Protein AF-A0A242NYF1-F1 (afdb_monomer_lite)

Radius of gyration: 24.85 Å; chains: 1; bounding box: 70×35×74 Å

Sequence (302 aa):
WDIQANTPYGAPNNRYYGNNWVEYTVIPHNQSICYLRPNDMGNYGGYDGNVFHNFWGFSRWSGFPTTGFQNAAFTAIGPGANQLSYRCYSHNGAGKIWLSTINGYGANCTVNYASQEKWQFIENGTPVITMEYFNGRDWIWMDNFTIPVPSKWPSMSRSRVIFSSGSTPFQQFTARTEFPVLSFCTGRPSGFCHGLTCDRDPLTVKEVIDEGFRREYLYSSNEIRISNSNNSWDFIRSVGNFMGEWGILKNYNMMWGENGIWVADQISHSSFGLSPTYISSEGRLLPSVYHENLKELDVICR

Structure (mmCIF, N/CA/C/O backbone):
data_AF-A0A242NYF1-F1
#
_entry.id   AF-A0A242NYF1-F1
#
loop_
_atom_site.group_PDB
_atom_site.id
_atom_site.type_symbol
_atom_site.label_atom_id
_atom_site.label_alt_id
_atom_site.label_comp_id
_atom_site.label_asym_id
_atom_site.label_entity_id
_atom_site.label_seq_id
_atom_site.pdbx_PDB_ins_code
_atom_site.Cartn_x
_atom_site.Cartn_y
_atom_site.Cartn_z
_atom_site.occupancy
_atom_site.B_iso_or_equiv
_atom_site.auth_seq_id
_atom_site.auth_comp_id
_atom_site.auth_asym_id
_atom_site.auth_atom_id
_atom_site.pdbx_PDB_model_num
ATOM 1 N N . TRP A 1 1 ? 29.999 -10.206 -17.545 1.00 31.88 1 TRP A N 1
ATOM 2 C CA . TRP A 1 1 ? 30.208 -9.373 -18.748 1.00 31.88 1 TRP A CA 1
ATOM 3 C C . TRP A 1 1 ? 29.461 -10.068 -19.870 1.00 31.88 1 TRP A C 1
ATOM 5 O O . TRP A 1 1 ? 30.072 -10.766 -20.664 1.00 31.88 1 TRP A O 1
ATOM 15 N N . ASP A 1 2 ? 28.134 -9.943 -19.881 1.00 30.47 2 ASP A N 1
ATOM 16 C CA . ASP A 1 2 ? 27.257 -10.863 -20.618 1.00 30.47 2 ASP A CA 1
ATOM 17 C C . ASP A 1 2 ? 26.401 -10.103 -21.624 1.00 30.47 2 ASP A C 1
ATOM 19 O O . ASP A 1 2 ? 25.194 -9.949 -21.464 1.00 30.47 2 ASP A O 1
ATOM 23 N N . ILE A 1 3 ? 27.053 -9.580 -22.660 1.00 40.78 3 ILE A N 1
ATOM 24 C CA . ILE A 1 3 ? 26.365 -9.101 -23.860 1.00 40.78 3 ILE A CA 1
ATOM 25 C C . ILE A 1 3 ? 26.883 -9.951 -25.017 1.00 40.78 3 ILE A C 1
ATOM 27 O O . ILE A 1 3 ? 27.905 -9.642 -25.625 1.00 40.78 3 ILE A O 1
ATOM 31 N N . GLN A 1 4 ? 26.194 -11.057 -25.293 1.00 42.41 4 GLN A N 1
ATOM 32 C CA . GLN A 1 4 ? 26.361 -11.803 -26.536 1.00 42.41 4 GLN A CA 1
ATOM 33 C C . GLN A 1 4 ? 25.309 -11.287 -27.521 1.00 42.41 4 GLN A C 1
ATOM 35 O O . GLN A 1 4 ? 24.128 -11.604 -27.412 1.00 42.41 4 GLN A O 1
ATOM 40 N N . ALA A 1 5 ? 25.729 -10.443 -28.461 1.00 43.25 5 ALA A N 1
ATOM 41 C CA . ALA A 1 5 ? 24.903 -10.084 -29.605 1.00 43.25 5 ALA A CA 1
ATOM 42 C C . ALA A 1 5 ? 25.046 -11.192 -30.657 1.00 43.25 5 ALA A C 1
ATOM 44 O O . ALA A 1 5 ? 26.134 -11.386 -31.191 1.00 43.25 5 ALA A O 1
ATOM 45 N N . ASN A 1 6 ? 23.977 -11.931 -30.952 1.00 40.97 6 ASN A N 1
ATOM 46 C CA . ASN A 1 6 ? 23.934 -12.789 -32.134 1.00 40.97 6 ASN A CA 1
ATOM 47 C C . ASN A 1 6 ? 23.328 -11.976 -33.276 1.00 40.97 6 ASN A C 1
ATOM 49 O O . ASN A 1 6 ? 22.139 -11.668 -33.268 1.00 40.97 6 ASN A O 1
ATOM 53 N N . THR A 1 7 ? 24.153 -11.600 -34.248 1.00 49.84 7 THR A N 1
ATOM 54 C CA . THR A 1 7 ? 23.658 -11.057 -35.518 1.00 49.84 7 THR A CA 1
ATOM 55 C C . THR A 1 7 ? 23.330 -12.220 -36.467 1.00 49.84 7 THR A C 1
ATOM 57 O O . THR A 1 7 ? 23.840 -13.325 -36.254 1.00 49.84 7 THR A O 1
ATOM 60 N N . PRO A 1 8 ? 22.567 -12.011 -37.559 1.00 40.62 8 PRO A N 1
ATOM 61 C CA . PRO A 1 8 ? 22.439 -13.004 -38.638 1.00 40.62 8 PRO A CA 1
ATOM 62 C C . PRO A 1 8 ? 23.794 -13.459 -39.218 1.00 40.62 8 PRO A C 1
ATOM 64 O O . PRO A 1 8 ? 23.862 -14.471 -39.907 1.00 40.62 8 PRO A O 1
ATOM 67 N N . TYR A 1 9 ? 24.867 -12.716 -38.920 1.00 44.22 9 TYR A N 1
ATOM 68 C CA . TYR A 1 9 ? 26.242 -12.940 -39.355 1.00 44.22 9 TYR A CA 1
ATOM 69 C C . TYR A 1 9 ? 27.159 -13.479 -38.233 1.00 44.22 9 TYR A C 1
ATOM 71 O O . TYR A 1 9 ? 28.375 -13.528 -38.404 1.00 44.22 9 TYR A O 1
ATOM 79 N N . GLY A 1 10 ? 26.597 -13.896 -37.090 1.00 46.84 10 GLY A N 1
ATOM 80 C CA . GLY A 1 10 ? 27.328 -14.454 -35.945 1.00 46.84 10 GLY A CA 1
ATOM 81 C C . GLY A 1 10 ? 27.660 -13.441 -34.841 1.00 46.84 10 GLY A C 1
ATOM 82 O O . GLY A 1 10 ? 27.140 -12.319 -34.817 1.00 46.84 10 GLY A O 1
ATOM 83 N N . ALA A 1 11 ? 28.509 -13.860 -33.896 1.00 50.66 11 ALA A N 1
ATOM 84 C CA . ALA A 1 11 ? 28.985 -13.022 -32.797 1.00 50.66 11 ALA A CA 1
ATOM 85 C C . ALA A 1 11 ? 29.943 -11.927 -33.322 1.00 50.66 11 ALA A C 1
ATOM 87 O O . ALA A 1 11 ? 30.843 -12.244 -34.106 1.00 50.66 11 ALA A O 1
ATOM 88 N N . PRO A 1 12 ? 29.799 -10.655 -32.901 1.00 52.62 12 PRO A N 1
ATOM 89 C CA . PRO A 1 12 ? 30.663 -9.576 -33.353 1.00 52.62 12 PRO A CA 1
ATOM 90 C C . PRO A 1 12 ? 32.128 -9.869 -33.023 1.00 52.62 12 PRO A C 1
ATOM 92 O O . PRO A 1 12 ? 32.524 -9.942 -31.861 1.00 52.62 12 PRO A O 1
ATOM 95 N N . ASN A 1 13 ? 32.946 -10.036 -34.061 1.00 51.62 13 ASN A N 1
ATOM 96 C CA . ASN A 1 13 ? 34.384 -10.204 -33.927 1.00 51.62 13 ASN A CA 1
ATOM 97 C C . ASN A 1 13 ? 35.078 -8.869 -34.223 1.00 51.62 13 ASN A C 1
ATOM 99 O O . ASN A 1 13 ? 35.020 -8.370 -35.346 1.00 51.62 13 ASN A O 1
ATOM 103 N N . ASN A 1 14 ? 35.773 -8.324 -33.221 1.00 51.06 14 ASN A N 1
ATOM 104 C CA . ASN A 1 14 ? 36.601 -7.113 -33.308 1.00 51.06 14 ASN A CA 1
ATOM 105 C C . ASN A 1 14 ? 37.587 -7.129 -34.498 1.00 51.06 14 ASN A C 1
ATOM 107 O O . ASN A 1 14 ? 37.947 -6.067 -34.992 1.00 51.06 14 ASN A O 1
ATOM 111 N N . ARG A 1 15 ? 38.006 -8.308 -34.978 1.00 48.28 15 ARG A N 1
ATOM 112 C CA . ARG A 1 15 ? 39.066 -8.442 -35.988 1.00 48.28 15 ARG A CA 1
ATOM 113 C C . ARG A 1 15 ? 38.608 -8.409 -37.451 1.00 48.28 15 ARG A C 1
ATOM 115 O O . ARG A 1 15 ? 39.474 -8.379 -38.318 1.00 48.28 15 ARG A O 1
ATOM 122 N N . TYR A 1 16 ? 37.305 -8.450 -37.750 1.00 45.97 16 TYR A N 1
ATOM 123 C CA . TYR A 1 16 ? 36.817 -8.647 -39.132 1.00 45.97 16 TYR A CA 1
ATOM 124 C C . TYR A 1 16 ? 36.276 -7.402 -39.838 1.00 45.97 16 TYR A C 1
ATOM 126 O O . TYR A 1 16 ? 35.969 -7.467 -41.027 1.00 45.97 16 TYR A O 1
ATOM 134 N N . TYR A 1 17 ? 36.198 -6.264 -39.157 1.00 49.97 17 TYR A N 1
ATOM 135 C CA . TYR A 1 17 ? 35.720 -5.030 -39.766 1.00 49.97 17 TYR A CA 1
ATOM 136 C C . TYR A 1 17 ? 36.924 -4.108 -39.932 1.00 49.97 17 TYR A C 1
ATOM 138 O O . TYR A 1 17 ? 37.505 -3.662 -38.947 1.00 49.97 17 TYR A O 1
ATOM 146 N N . GLY A 1 18 ? 37.360 -3.906 -41.183 1.00 50.44 18 GLY A N 1
ATOM 147 C CA . GLY A 1 18 ? 38.416 -2.944 -41.525 1.00 50.44 18 GLY A CA 1
ATOM 148 C C . GLY A 1 18 ? 38.093 -1.530 -41.021 1.00 50.44 18 GLY A C 1
ATOM 149 O O . GLY A 1 18 ? 37.023 -1.329 -40.467 1.00 50.44 18 GLY A O 1
ATOM 150 N N . ASN A 1 19 ? 39.003 -0.570 -41.243 1.00 52.22 19 ASN A N 1
ATOM 151 C CA . ASN A 1 19 ? 39.097 0.814 -40.708 1.00 52.22 19 ASN A CA 1
ATOM 152 C C . ASN A 1 19 ? 37.831 1.722 -40.633 1.00 52.22 19 ASN A C 1
ATOM 154 O O . ASN A 1 19 ? 37.956 2.913 -40.355 1.00 52.22 19 ASN A O 1
ATOM 158 N N . ASN A 1 20 ? 36.626 1.219 -40.869 1.00 52.34 20 ASN A N 1
ATOM 159 C CA . ASN A 1 20 ? 35.362 1.913 -40.696 1.00 52.34 20 ASN A CA 1
ATOM 160 C C . ASN A 1 20 ? 34.840 1.762 -39.260 1.00 52.34 20 ASN A C 1
ATOM 162 O O . ASN A 1 20 ? 34.843 0.679 -38.677 1.00 52.34 20 ASN A O 1
ATOM 166 N N . TRP A 1 21 ? 34.340 2.865 -38.712 1.00 53.44 21 TRP A N 1
ATOM 167 C CA . TRP A 1 21 ? 33.641 2.883 -37.431 1.00 53.44 21 TRP A CA 1
ATOM 168 C C . TRP A 1 21 ? 32.326 2.101 -37.534 1.00 53.44 21 TRP A C 1
ATOM 170 O O . TRP A 1 21 ? 31.530 2.343 -38.439 1.00 53.44 21 TRP A O 1
ATOM 180 N N . VAL A 1 22 ? 32.098 1.177 -36.599 1.00 52.81 22 VAL A N 1
ATOM 181 C CA . VAL A 1 22 ? 30.848 0.415 -36.475 1.00 52.81 22 VAL A CA 1
ATOM 182 C C . VAL A 1 22 ? 30.176 0.807 -35.162 1.00 52.81 22 VAL A C 1
ATOM 184 O O . VAL A 1 22 ? 30.764 0.646 -34.093 1.00 52.81 22 VAL A O 1
ATOM 187 N N . GLU A 1 23 ? 28.954 1.332 -35.243 1.00 51.44 23 GLU A N 1
ATOM 188 C CA . GLU A 1 23 ? 28.111 1.638 -34.084 1.00 51.44 23 GLU A CA 1
ATOM 189 C C . GLU A 1 23 ? 27.252 0.409 -33.754 1.00 51.44 23 GLU A C 1
ATOM 191 O O . GLU A 1 23 ? 26.528 -0.103 -34.608 1.00 51.44 23 GLU A O 1
ATOM 196 N N . TYR A 1 24 ? 27.344 -0.083 -32.517 1.00 51.88 24 TYR A N 1
ATOM 197 C CA . TYR A 1 24 ? 26.500 -1.171 -32.023 1.00 51.88 24 TYR A CA 1
ATOM 198 C C . TYR A 1 24 ? 25.380 -0.588 -31.166 1.00 51.88 24 TYR A C 1
ATOM 200 O O . TYR A 1 24 ? 25.642 -0.007 -30.115 1.00 51.88 24 TYR A O 1
ATOM 208 N N . THR A 1 25 ? 24.127 -0.790 -31.572 1.00 47.94 25 THR A N 1
ATOM 209 C CA . THR A 1 25 ? 22.964 -0.486 -30.731 1.00 47.94 25 THR A CA 1
ATOM 210 C C . THR A 1 25 ? 22.577 -1.731 -29.938 1.00 47.94 25 THR A C 1
ATOM 212 O O . THR A 1 25 ? 22.151 -2.733 -30.509 1.00 47.94 25 THR A O 1
ATOM 215 N N . VAL A 1 26 ? 22.722 -1.685 -28.613 1.00 53.19 26 VAL A N 1
ATOM 216 C CA . VAL A 1 26 ? 22.268 -2.766 -27.728 1.00 53.19 26 VAL A CA 1
ATOM 217 C C . VAL A 1 26 ? 20.790 -2.551 -27.416 1.00 53.19 26 VAL A C 1
ATOM 219 O O . VAL A 1 26 ? 20.425 -1.575 -26.764 1.00 53.19 26 VAL A O 1
ATOM 222 N N . ILE A 1 27 ? 19.940 -3.465 -27.883 1.00 52.44 27 ILE A N 1
ATOM 223 C CA . ILE A 1 27 ? 18.504 -3.476 -27.584 1.00 52.44 27 ILE A CA 1
ATOM 224 C C . ILE A 1 27 ? 18.247 -4.597 -26.565 1.00 52.44 27 ILE A C 1
ATOM 226 O O . ILE A 1 27 ? 18.630 -5.740 -26.828 1.00 52.44 27 ILE A O 1
ATOM 230 N N . PRO A 1 28 ? 17.625 -4.320 -25.405 1.00 55.38 28 PRO A N 1
ATOM 231 C CA . PRO A 1 28 ? 17.283 -5.360 -24.441 1.00 55.38 28 PRO A CA 1
ATOM 232 C C . PRO A 1 28 ? 16.348 -6.401 -25.072 1.00 55.38 28 PRO A C 1
ATOM 234 O O . PRO A 1 28 ? 15.309 -6.049 -25.622 1.00 55.38 28 PRO A O 1
ATOM 237 N N . HIS A 1 29 ? 16.696 -7.687 -24.962 1.00 51.19 29 HIS A N 1
ATOM 238 C CA . HIS A 1 29 ? 15.944 -8.789 -25.584 1.00 51.19 29 HIS A CA 1
ATOM 239 C C . HIS A 1 29 ? 14.542 -9.003 -24.965 1.00 51.19 29 HIS A C 1
ATOM 241 O O . HIS A 1 29 ? 13.692 -9.641 -25.576 1.00 51.19 29 HIS A O 1
ATOM 247 N N . ASN A 1 30 ? 14.285 -8.434 -23.778 1.00 56.41 30 ASN A N 1
ATOM 248 C CA . ASN A 1 30 ? 12.988 -8.445 -23.097 1.00 56.41 30 ASN A CA 1
ATOM 249 C C . ASN A 1 30 ? 12.558 -7.006 -22.788 1.00 56.41 30 ASN A C 1
ATOM 251 O O . ASN A 1 30 ? 12.836 -6.494 -21.706 1.00 56.41 30 ASN A O 1
ATOM 255 N N . GLN A 1 31 ? 11.909 -6.341 -23.744 1.00 60.56 31 GLN A N 1
ATOM 256 C CA . GLN A 1 31 ? 11.427 -4.962 -23.615 1.00 60.56 31 GLN A CA 1
ATOM 257 C C . GLN A 1 31 ? 10.168 -4.876 -22.736 1.00 60.56 31 GLN A C 1
ATOM 259 O O . GLN A 1 31 ? 9.104 -4.497 -23.199 1.00 60.56 31 GLN A O 1
ATOM 264 N N . SER A 1 32 ? 10.242 -5.282 -21.471 1.00 74.31 32 SER A N 1
ATOM 265 C CA . SER A 1 32 ? 9.086 -5.195 -20.573 1.00 74.31 32 SER A CA 1
ATOM 266 C C . SER A 1 32 ? 9.466 -4.677 -19.201 1.00 74.31 32 SER A C 1
ATOM 268 O O . SER A 1 32 ? 10.559 -4.953 -18.706 1.00 74.31 32 SER A O 1
ATOM 270 N N . ILE A 1 33 ? 8.536 -3.983 -18.551 1.00 79.62 33 ILE A N 1
ATOM 271 C CA . ILE A 1 33 ? 8.628 -3.722 -17.113 1.00 79.62 33 ILE A CA 1
ATOM 272 C C . ILE A 1 33 ? 8.543 -5.072 -16.395 1.00 79.62 33 ILE A C 1
ATOM 274 O O . ILE A 1 33 ? 7.526 -5.761 -16.478 1.00 79.62 33 ILE A O 1
ATOM 278 N N . CYS A 1 34 ? 9.622 -5.457 -15.716 1.00 80.25 34 CYS A N 1
ATOM 279 C CA . CYS A 1 34 ? 9.769 -6.771 -15.091 1.00 80.25 34 CYS A CA 1
ATOM 280 C C . CYS A 1 34 ? 9.282 -6.770 -13.641 1.00 80.25 34 CYS A C 1
ATOM 282 O O . CYS A 1 34 ? 8.661 -7.740 -13.198 1.00 80.25 34 CYS A O 1
ATOM 284 N N . TYR A 1 35 ? 9.555 -5.682 -12.914 1.00 87.69 35 TYR A N 1
ATOM 285 C CA . TYR A 1 35 ? 9.229 -5.571 -11.498 1.00 87.69 35 TYR A CA 1
ATOM 286 C C . TYR A 1 35 ? 8.690 -4.191 -11.126 1.00 87.69 35 TYR A C 1
ATOM 288 O O . TYR A 1 35 ? 9.024 -3.191 -11.763 1.00 87.69 35 TYR A O 1
ATOM 296 N N . LEU A 1 36 ? 7.906 -4.139 -10.050 1.00 90.19 36 LEU A N 1
ATOM 297 C CA . LEU A 1 36 ? 7.631 -2.915 -9.304 1.00 90.19 36 LEU A CA 1
ATOM 298 C C . LEU A 1 36 ? 8.326 -2.992 -7.958 1.00 90.19 36 LEU A C 1
ATOM 300 O O . LEU A 1 36 ? 8.059 -3.890 -7.159 1.00 90.19 36 LEU A O 1
ATOM 304 N N . ARG A 1 37 ? 9.189 -2.021 -7.690 1.00 91.81 37 ARG A N 1
ATOM 305 C CA . ARG A 1 37 ? 9.912 -1.929 -6.430 1.00 91.81 37 ARG A CA 1
ATOM 306 C C . ARG A 1 37 ? 9.288 -0.849 -5.549 1.00 91.81 37 ARG A C 1
ATOM 308 O O . ARG A 1 37 ? 9.474 0.321 -5.873 1.00 91.81 37 ARG A O 1
ATOM 315 N N . PRO A 1 38 ? 8.571 -1.194 -4.466 1.00 91.69 38 PRO A N 1
ATOM 316 C CA . PRO A 1 38 ? 8.132 -0.217 -3.470 1.00 91.69 38 PRO A CA 1
ATOM 317 C C . PRO A 1 38 ? 9.295 0.653 -2.981 1.00 91.69 38 PRO A C 1
ATOM 319 O O . PRO A 1 38 ? 10.438 0.199 -2.967 1.00 91.69 38 PRO A O 1
ATOM 322 N N . ASN A 1 39 ? 9.031 1.893 -2.570 1.00 88.50 39 ASN A N 1
ATOM 323 C CA . ASN A 1 39 ? 10.096 2.771 -2.071 1.00 88.50 39 ASN A CA 1
ATOM 324 C C . ASN A 1 39 ? 10.677 2.278 -0.740 1.00 88.50 39 ASN A C 1
ATOM 326 O O . ASN A 1 39 ? 11.896 2.259 -0.564 1.00 88.50 39 ASN A O 1
ATOM 330 N N . ASP A 1 40 ? 9.820 1.854 0.186 1.00 87.00 40 ASP A N 1
ATOM 331 C CA . ASP A 1 40 ? 10.266 1.158 1.385 1.00 87.00 40 ASP A CA 1
ATOM 332 C C . ASP A 1 40 ? 10.409 -0.333 1.073 1.00 87.00 40 ASP A C 1
ATOM 334 O O . ASP A 1 40 ? 9.425 -1.074 1.000 1.00 87.00 40 ASP A O 1
ATOM 338 N N . MET A 1 41 ? 11.661 -0.758 0.900 1.00 82.62 41 MET A N 1
ATOM 339 C CA . MET A 1 41 ? 12.090 -2.149 0.721 1.00 82.62 41 MET A CA 1
ATOM 340 C C . MET A 1 41 ? 12.669 -2.758 2.006 1.00 82.62 41 MET A C 1
ATOM 342 O O . MET A 1 41 ? 13.180 -3.869 1.959 1.00 82.62 41 MET A O 1
ATOM 346 N N . GLY A 1 42 ? 12.644 -2.052 3.141 1.00 80.62 42 GLY A N 1
ATOM 347 C CA . GLY A 1 42 ? 13.281 -2.478 4.388 1.00 80.62 42 GLY A CA 1
ATOM 348 C C . GLY A 1 42 ? 12.341 -3.187 5.365 1.00 80.62 42 GLY A C 1
ATOM 349 O O . GLY A 1 42 ? 11.162 -3.402 5.073 1.00 80.62 42 GLY A O 1
ATOM 350 N N . ASN A 1 43 ? 12.903 -3.535 6.530 1.00 76.94 43 ASN A N 1
ATOM 351 C CA . ASN A 1 43 ? 12.204 -3.911 7.766 1.00 76.94 43 ASN A CA 1
ATOM 352 C C . ASN A 1 43 ? 11.104 -4.976 7.616 1.00 76.94 43 ASN A C 1
ATOM 354 O O . ASN A 1 43 ? 9.976 -4.769 8.047 1.00 76.94 43 ASN A O 1
ATOM 358 N N . TYR A 1 44 ? 11.439 -6.124 7.027 1.00 83.38 44 TYR A N 1
ATOM 359 C CA . TYR A 1 44 ? 10.566 -7.298 6.948 1.00 83.38 44 TYR A CA 1
ATOM 360 C C . TYR A 1 44 ? 11.303 -8.540 7.464 1.00 83.38 44 TYR A C 1
ATOM 362 O O . TYR A 1 44 ? 12.524 -8.635 7.347 1.00 83.38 44 TYR A O 1
ATOM 370 N N . GLY A 1 45 ? 10.565 -9.506 8.012 1.00 83.94 45 GLY A N 1
ATOM 371 C CA . GLY A 1 45 ? 11.140 -10.749 8.558 1.00 83.94 45 GLY A CA 1
ATOM 372 C C . GLY A 1 45 ? 11.042 -11.937 7.609 1.00 83.94 45 GLY A C 1
ATOM 373 O O . GLY A 1 45 ? 11.528 -13.020 7.919 1.00 83.94 45 GLY A O 1
ATOM 374 N N . GLY A 1 46 ? 10.377 -11.761 6.470 1.00 88.88 46 GLY A N 1
ATOM 375 C CA . GLY A 1 46 ? 10.231 -12.779 5.438 1.00 88.88 46 GLY A CA 1
ATOM 376 C C . GLY A 1 46 ? 9.519 -12.235 4.206 1.00 88.88 46 GLY A C 1
ATOM 377 O O . GLY A 1 46 ? 9.019 -11.109 4.201 1.00 88.88 46 GLY A O 1
ATOM 378 N N . TYR A 1 47 ? 9.475 -13.035 3.151 1.00 90.94 47 TYR A N 1
ATOM 379 C CA . TYR A 1 47 ? 8.785 -12.695 1.915 1.00 90.94 47 TYR A CA 1
ATOM 380 C C . TYR A 1 47 ? 8.287 -13.959 1.220 1.00 90.94 47 TYR A C 1
ATOM 382 O O . TYR A 1 47 ? 8.885 -15.027 1.359 1.00 90.94 47 TYR A O 1
ATOM 390 N N . ASP A 1 48 ? 7.200 -13.831 0.469 1.00 90.06 48 ASP A N 1
ATOM 391 C CA . ASP A 1 48 ? 6.763 -14.860 -0.464 1.00 90.06 48 ASP A CA 1
ATOM 392 C C . ASP A 1 48 ? 7.611 -14.767 -1.740 1.00 90.06 48 ASP A C 1
ATOM 394 O O . ASP A 1 48 ? 7.424 -13.879 -2.576 1.00 90.06 48 ASP A O 1
ATOM 398 N N . GLY A 1 49 ? 8.562 -15.694 -1.875 1.00 87.88 49 GLY A N 1
ATOM 399 C CA . GLY A 1 49 ? 9.490 -15.759 -3.005 1.00 87.88 49 GLY A CA 1
ATOM 400 C C . GLY A 1 49 ? 8.833 -16.045 -4.356 1.00 87.88 49 GLY A C 1
ATOM 401 O O . GLY A 1 49 ? 9.483 -15.872 -5.385 1.00 87.88 49 GLY A O 1
ATOM 402 N N . ASN A 1 50 ? 7.556 -16.440 -4.383 1.00 88.75 50 ASN A N 1
ATOM 403 C CA . ASN A 1 50 ? 6.828 -16.571 -5.641 1.00 88.75 50 ASN A CA 1
ATOM 404 C C . ASN A 1 50 ? 6.503 -15.199 -6.229 1.00 88.75 50 ASN A C 1
ATOM 406 O O . ASN A 1 50 ? 6.561 -15.031 -7.443 1.00 88.75 50 ASN A O 1
ATOM 410 N N . VAL A 1 51 ? 6.191 -14.206 -5.391 1.00 89.81 51 VAL A N 1
ATOM 411 C CA . VAL A 1 51 ? 5.697 -12.892 -5.841 1.00 89.81 51 VAL A CA 1
ATOM 412 C C . VAL A 1 51 ? 6.718 -11.770 -5.660 1.00 89.81 51 VAL A C 1
ATOM 414 O O . VAL A 1 51 ? 6.697 -10.799 -6.417 1.00 89.81 51 VAL A O 1
ATOM 417 N N . PHE A 1 52 ? 7.630 -11.900 -4.692 1.00 90.31 52 PHE A N 1
ATOM 418 C CA . PHE A 1 52 ? 8.549 -10.843 -4.280 1.00 90.31 52 PHE A CA 1
ATOM 419 C C . PHE A 1 52 ? 10.017 -11.264 -4.398 1.00 90.31 52 PHE A C 1
ATOM 421 O O . PHE A 1 52 ? 10.421 -12.331 -3.942 1.00 90.31 52 PHE A O 1
ATOM 428 N N . HIS A 1 53 ? 10.840 -10.379 -4.961 1.00 89.69 53 HIS A N 1
ATOM 429 C CA . HIS A 1 53 ? 12.291 -10.514 -5.024 1.00 89.69 53 HIS A CA 1
ATOM 430 C C . HIS A 1 53 ? 12.965 -9.410 -4.205 1.00 89.69 53 HIS A C 1
ATOM 432 O O . HIS A 1 53 ? 12.766 -8.227 -4.474 1.00 89.69 53 HIS A O 1
ATOM 438 N N . ASN A 1 54 ? 13.853 -9.771 -3.279 1.00 85.25 54 ASN A N 1
ATOM 439 C CA . ASN A 1 54 ? 14.449 -8.831 -2.316 1.00 85.25 54 ASN A CA 1
ATOM 440 C C . ASN A 1 54 ? 15.128 -7.601 -2.927 1.00 85.25 54 ASN A C 1
ATOM 442 O O . ASN A 1 54 ? 15.134 -6.536 -2.317 1.00 85.25 54 ASN A O 1
ATOM 446 N N . PHE A 1 55 ? 15.704 -7.733 -4.123 1.00 82.69 55 PHE A N 1
ATOM 447 C CA . PHE A 1 55 ? 16.368 -6.616 -4.800 1.00 82.69 55 PHE A CA 1
ATOM 448 C C . PHE A 1 55 ? 15.457 -5.859 -5.779 1.00 82.69 55 PHE A C 1
ATOM 450 O O . PHE A 1 55 ? 15.633 -4.660 -5.997 1.00 82.69 55 PHE A O 1
ATOM 457 N N . TRP A 1 56 ? 14.483 -6.554 -6.377 1.00 85.81 56 TRP A N 1
ATOM 458 C CA . TRP A 1 56 ? 13.739 -6.047 -7.537 1.00 85.81 56 TRP A CA 1
ATOM 459 C C . TRP A 1 56 ? 12.288 -5.684 -7.209 1.00 85.81 56 TRP A C 1
ATOM 461 O O . TRP A 1 56 ? 11.704 -4.870 -7.914 1.00 85.81 56 TRP A O 1
ATOM 471 N N . GLY A 1 57 ? 11.730 -6.215 -6.120 1.00 90.62 57 GLY A N 1
ATOM 472 C CA . GLY A 1 57 ? 10.346 -6.009 -5.711 1.00 90.62 57 GLY A CA 1
ATOM 473 C C . GLY A 1 57 ? 9.390 -7.050 -6.290 1.00 90.62 57 GLY A C 1
ATOM 474 O O . GLY A 1 57 ? 9.745 -8.218 -6.456 1.00 90.62 57 GLY A O 1
ATOM 475 N N . PHE A 1 58 ? 8.164 -6.621 -6.567 1.00 91.44 58 PHE A N 1
ATOM 476 C CA . PHE A 1 58 ? 7.063 -7.450 -7.045 1.00 91.44 58 PHE A CA 1
ATOM 477 C C . PHE A 1 58 ? 7.198 -7.768 -8.525 1.00 91.44 58 PHE A C 1
ATOM 479 O O . PHE A 1 58 ? 7.375 -6.865 -9.339 1.00 91.44 58 PHE A O 1
ATOM 486 N N . SER A 1 59 ? 7.110 -9.046 -8.877 1.00 85.62 59 SER A N 1
ATOM 487 C CA . SER A 1 59 ? 7.252 -9.514 -10.258 1.00 85.62 59 SER A CA 1
ATOM 488 C C . SER A 1 59 ? 5.947 -9.385 -11.039 1.00 85.62 59 SER A C 1
ATOM 490 O O . SER A 1 59 ? 4.877 -9.779 -10.568 1.00 85.62 59 SER A O 1
ATOM 492 N N . ARG A 1 60 ? 6.046 -8.893 -12.283 1.00 81.88 60 ARG A N 1
ATOM 493 C CA . ARG A 1 60 ? 4.891 -8.694 -13.183 1.00 81.88 60 ARG A CA 1
ATOM 494 C C . ARG A 1 60 ? 4.115 -9.958 -13.453 1.00 81.88 60 ARG A C 1
ATOM 496 O O . ARG A 1 60 ? 2.908 -9.908 -13.666 1.00 81.88 60 ARG A O 1
ATOM 503 N N . TRP A 1 61 ? 4.811 -11.078 -13.423 1.00 80.81 61 TRP A N 1
ATOM 504 C CA . TRP A 1 61 ? 4.264 -12.360 -13.822 1.00 80.81 61 TRP A CA 1
ATOM 505 C C . TRP A 1 61 ? 3.656 -13.135 -12.666 1.00 80.81 61 TRP A C 1
ATOM 507 O O . TRP A 1 61 ? 2.888 -14.060 -12.906 1.00 80.81 61 TRP A O 1
ATOM 517 N N . SER A 1 62 ? 4.000 -12.785 -11.428 1.00 78.38 62 SER A N 1
ATOM 518 C CA . SER A 1 62 ? 3.667 -13.615 -10.274 1.00 78.38 62 SER A CA 1
ATOM 519 C C . SER A 1 62 ? 2.891 -12.904 -9.176 1.00 78.38 62 SER A C 1
ATOM 521 O O . SER A 1 62 ? 2.238 -13.576 -8.387 1.00 78.38 62 SER A O 1
ATOM 523 N N . GLY A 1 63 ? 2.858 -11.574 -9.152 1.00 77.38 63 GLY A N 1
ATOM 524 C CA . GLY A 1 63 ? 1.942 -10.855 -8.274 1.00 77.38 63 GLY A CA 1
ATOM 525 C C . GLY A 1 63 ? 2.313 -9.391 -8.150 1.00 77.38 63 GLY A C 1
ATOM 526 O O . GLY A 1 63 ? 3.442 -9.067 -7.795 1.00 77.38 63 GLY A O 1
ATOM 527 N N . PHE A 1 64 ? 1.353 -8.512 -8.430 1.00 83.81 64 PHE A N 1
ATOM 528 C CA . PHE A 1 64 ? 1.499 -7.064 -8.288 1.00 83.81 64 PHE A CA 1
ATOM 529 C C . PHE A 1 64 ? 0.766 -6.554 -7.051 1.00 83.81 64 PHE A C 1
ATOM 531 O O . PHE A 1 64 ? -0.188 -7.204 -6.618 1.00 83.81 64 PHE A O 1
ATOM 538 N N . PRO A 1 65 ? 1.181 -5.397 -6.499 1.00 91.25 65 PRO A N 1
ATOM 539 C CA . PRO A 1 65 ? 0.457 -4.762 -5.413 1.00 91.25 65 PRO A CA 1
ATOM 540 C C . PRO A 1 65 ? -1.035 -4.628 -5.736 1.00 91.25 65 PRO A C 1
ATOM 542 O O . PRO A 1 65 ? -1.429 -4.122 -6.788 1.00 91.25 65 PRO A O 1
ATOM 545 N N . THR A 1 66 ? -1.862 -5.123 -4.825 1.00 93.94 66 THR A N 1
ATOM 546 C CA . THR A 1 66 ? -3.328 -5.141 -4.892 1.00 93.94 66 THR A CA 1
ATOM 547 C C . THR A 1 66 ? -3.961 -4.109 -3.963 1.00 93.94 66 THR A C 1
ATOM 549 O O . THR A 1 66 ? -5.186 -3.955 -3.946 1.00 93.94 66 THR A O 1
ATOM 552 N N . THR A 1 67 ? -3.143 -3.411 -3.183 1.00 94.62 67 THR A N 1
ATOM 553 C CA . THR A 1 67 ? -3.499 -2.301 -2.308 1.00 94.62 67 THR A CA 1
ATOM 554 C C . THR A 1 67 ? -2.886 -1.009 -2.844 1.00 94.62 67 THR A C 1
ATOM 556 O O . THR A 1 67 ? -1.883 -1.023 -3.554 1.00 94.62 67 THR A O 1
ATOM 559 N N . GLY A 1 68 ? -3.509 0.125 -2.551 1.00 93.44 68 GLY A N 1
ATOM 560 C CA . GLY A 1 68 ? -3.008 1.438 -2.939 1.00 93.44 68 GLY A CA 1
ATOM 561 C C . GLY A 1 68 ? -3.531 2.502 -1.995 1.00 93.44 68 GLY A C 1
ATOM 562 O O . GLY A 1 68 ? -4.501 2.275 -1.282 1.00 93.44 68 GLY A O 1
ATOM 563 N N . PHE A 1 69 ? -2.846 3.635 -1.938 1.00 92.75 69 PHE A N 1
ATOM 564 C CA . PHE A 1 69 ? -3.206 4.763 -1.088 1.00 92.75 69 PHE A CA 1
ATOM 565 C C . PHE A 1 69 ? -2.421 6.005 -1.495 1.00 92.75 69 PHE A C 1
ATOM 567 O O . PHE A 1 69 ? -1.383 5.898 -2.150 1.00 92.75 69 PHE A O 1
ATOM 574 N N . GLN A 1 70 ? -2.876 7.179 -1.063 1.00 91.81 70 GLN A N 1
ATOM 575 C CA . GLN A 1 70 ? -2.163 8.429 -1.314 1.00 91.81 70 GLN A CA 1
ATOM 576 C C . GLN A 1 70 ? -0.725 8.387 -0.777 1.00 91.81 70 GLN A C 1
ATOM 578 O O . GLN A 1 70 ? -0.506 8.095 0.395 1.00 91.81 70 GLN A O 1
ATOM 583 N N . ASN A 1 71 ? 0.238 8.768 -1.613 1.00 90.62 71 ASN A N 1
ATOM 584 C CA . ASN A 1 71 ? 1.686 8.739 -1.388 1.00 90.62 71 ASN A CA 1
ATOM 585 C C . ASN A 1 71 ? 2.338 7.357 -1.451 1.00 90.62 71 ASN A C 1
ATOM 587 O O . ASN A 1 71 ? 3.563 7.299 -1.370 1.00 90.62 71 ASN A O 1
ATOM 591 N N . ALA A 1 72 ? 1.591 6.261 -1.634 1.00 92.00 72 ALA A N 1
ATOM 592 C CA . ALA A 1 72 ? 2.231 4.982 -1.932 1.00 92.00 72 ALA A CA 1
ATOM 593 C C . ALA A 1 72 ? 3.059 5.129 -3.211 1.00 92.00 72 ALA A C 1
ATOM 595 O O . ALA A 1 72 ? 2.615 5.750 -4.183 1.00 92.00 72 ALA A O 1
ATOM 596 N N . ALA A 1 73 ? 4.271 4.587 -3.200 1.00 91.25 73 ALA A N 1
ATOM 597 C CA . ALA A 1 73 ? 5.241 4.872 -4.239 1.00 91.25 73 ALA A CA 1
ATOM 598 C C . ALA A 1 73 ? 6.075 3.650 -4.597 1.00 91.25 73 ALA A C 1
ATOM 600 O O . ALA A 1 73 ? 6.472 2.872 -3.725 1.00 91.25 73 ALA A O 1
ATOM 601 N N . PHE A 1 74 ? 6.341 3.503 -5.891 1.00 91.44 74 PHE A N 1
ATOM 602 C CA . PHE A 1 74 ? 7.146 2.425 -6.440 1.00 91.44 74 PHE A CA 1
ATOM 603 C C . PHE A 1 74 ? 7.990 2.898 -7.622 1.00 91.44 74 PHE A C 1
ATOM 605 O O . PHE A 1 74 ? 7.654 3.849 -8.322 1.00 91.44 74 PHE A O 1
ATOM 612 N N . THR A 1 75 ? 9.070 2.182 -7.891 1.00 90.81 75 THR A N 1
ATOM 613 C CA . THR A 1 75 ? 9.893 2.306 -9.091 1.00 90.81 75 THR A CA 1
ATOM 614 C C . THR A 1 75 ? 9.529 1.185 -10.062 1.00 90.81 75 THR A C 1
ATOM 616 O O . THR A 1 75 ? 9.595 0.012 -9.688 1.00 90.81 75 THR A O 1
ATOM 619 N N . ALA A 1 76 ? 9.149 1.518 -11.298 1.00 89.69 76 ALA A N 1
ATOM 620 C CA . ALA A 1 76 ? 9.026 0.519 -12.359 1.00 89.69 76 ALA A CA 1
ATOM 621 C C . ALA A 1 76 ? 10.425 0.124 -12.856 1.00 89.69 76 ALA A C 1
ATOM 623 O O . ALA A 1 76 ? 11.223 0.982 -13.224 1.00 89.69 76 ALA A O 1
ATOM 624 N N . ILE A 1 77 ? 10.726 -1.173 -12.840 1.00 87.50 77 ILE A N 1
ATOM 625 C CA . ILE A 1 77 ? 12.058 -1.710 -13.126 1.00 87.50 77 ILE A CA 1
ATOM 626 C C . ILE A 1 77 ? 12.056 -2.388 -14.494 1.00 87.50 77 ILE A C 1
ATOM 628 O O . ILE A 1 77 ? 11.330 -3.363 -14.723 1.00 87.50 77 ILE A O 1
ATOM 632 N N . GLY A 1 78 ? 12.900 -1.878 -15.389 1.00 83.69 78 GLY A N 1
ATOM 633 C CA . GLY A 1 78 ? 13.175 -2.482 -16.690 1.00 83.69 78 GLY A CA 1
ATOM 634 C C . GLY A 1 78 ? 14.237 -3.584 -16.627 1.00 83.69 78 GLY A C 1
ATOM 635 O O . GLY A 1 78 ? 14.832 -3.826 -15.573 1.00 83.69 78 GLY A O 1
ATOM 636 N N . PRO A 1 79 ? 14.511 -4.263 -17.752 1.00 77.75 79 PRO A N 1
ATOM 637 C CA . PRO A 1 79 ? 15.527 -5.308 -17.820 1.00 77.75 79 PRO A CA 1
ATOM 638 C C . PRO A 1 79 ? 16.943 -4.770 -17.536 1.00 77.75 79 PRO A C 1
ATOM 640 O O . PRO A 1 79 ? 17.309 -3.655 -17.906 1.00 77.75 79 PRO A O 1
ATOM 643 N N . GLY A 1 80 ? 17.789 -5.607 -16.937 1.00 74.50 80 GLY A N 1
ATOM 644 C CA . GLY A 1 80 ? 19.191 -5.278 -16.669 1.00 74.50 80 GLY A CA 1
ATOM 645 C C . GLY A 1 80 ? 19.428 -4.491 -15.374 1.00 74.50 80 GLY A C 1
ATOM 646 O O . GLY A 1 80 ? 18.509 -4.059 -14.686 1.00 74.50 80 GLY A O 1
ATOM 647 N N . ALA A 1 81 ? 20.701 -4.343 -15.003 1.00 66.81 81 ALA A N 1
ATOM 648 C CA . ALA A 1 81 ? 21.074 -3.807 -13.693 1.00 66.81 81 ALA A CA 1
ATOM 649 C C . ALA A 1 81 ? 21.060 -2.271 -13.613 1.00 66.81 81 ALA A C 1
ATOM 651 O O . ALA A 1 81 ? 20.802 -1.714 -12.547 1.00 66.81 81 ALA A O 1
ATOM 652 N N . ASN A 1 82 ? 21.337 -1.576 -14.721 1.00 78.56 82 ASN A N 1
ATOM 653 C CA . ASN A 1 82 ? 21.445 -0.120 -14.724 1.00 78.56 82 ASN A CA 1
ATOM 654 C C . ASN A 1 82 ? 20.089 0.547 -14.985 1.00 78.56 82 ASN A C 1
ATOM 656 O O . ASN A 1 82 ? 19.687 0.730 -16.132 1.00 78.56 82 ASN A O 1
ATOM 660 N N . GLN A 1 83 ? 19.414 0.950 -13.910 1.00 80.75 83 GLN A N 1
ATOM 661 C CA . GLN A 1 83 ? 18.116 1.623 -13.990 1.00 80.75 83 GLN A CA 1
ATOM 662 C C . GLN A 1 83 ? 18.220 3.120 -14.359 1.00 80.75 83 GLN A C 1
ATOM 664 O O . GLN A 1 83 ? 17.208 3.729 -14.684 1.00 80.75 83 GLN A O 1
ATOM 669 N N . LEU A 1 84 ? 19.433 3.699 -14.388 1.00 82.19 84 LEU A N 1
ATOM 670 C CA . LEU A 1 84 ? 19.668 5.117 -14.724 1.00 82.19 84 LEU A CA 1
ATOM 671 C C . LEU A 1 84 ? 19.439 5.442 -16.203 1.00 82.19 84 LEU A C 1
ATOM 673 O O . LEU A 1 84 ? 19.276 6.602 -16.571 1.00 82.19 84 LEU A O 1
ATOM 677 N N . SER A 1 85 ? 19.439 4.422 -17.057 1.00 84.00 85 SER A N 1
ATOM 678 C CA . SER A 1 85 ? 19.168 4.561 -18.488 1.00 84.00 85 SER A CA 1
ATOM 679 C C . SER A 1 85 ? 17.673 4.547 -18.811 1.00 84.00 85 SER A C 1
ATOM 681 O O . SER A 1 85 ? 17.323 4.496 -19.984 1.00 84.00 85 SER A O 1
ATOM 683 N N . TYR A 1 86 ? 16.791 4.567 -17.807 1.00 86.38 86 TYR A N 1
ATOM 684 C CA . TYR A 1 86 ? 15.345 4.511 -17.998 1.00 86.38 86 TYR A CA 1
ATOM 685 C C . TYR A 1 86 ? 14.663 5.814 -17.594 1.00 86.38 86 TYR A C 1
ATOM 687 O O . TYR A 1 86 ? 15.000 6.440 -16.585 1.00 86.38 86 TYR A O 1
ATOM 695 N N . ARG A 1 87 ? 13.643 6.187 -18.367 1.00 89.25 87 ARG A N 1
ATOM 696 C CA . ARG A 1 87 ? 12.711 7.264 -18.026 1.00 89.25 87 ARG A CA 1
ATOM 697 C C . ARG A 1 87 ? 11.283 6.830 -18.305 1.00 89.25 87 ARG A C 1
ATOM 699 O O . ARG A 1 87 ? 11.057 5.954 -19.138 1.00 89.25 87 ARG A O 1
ATOM 706 N N . CYS A 1 88 ? 10.320 7.489 -17.673 1.00 89.88 88 CYS A N 1
ATOM 707 C CA . CYS A 1 88 ? 8.922 7.316 -18.038 1.00 89.88 88 CYS A CA 1
ATOM 708 C C . CYS A 1 88 ? 8.162 8.627 -18.156 1.00 89.88 88 CYS A C 1
ATOM 710 O O . CYS A 1 88 ? 8.514 9.653 -17.569 1.00 89.88 88 CYS A O 1
ATOM 712 N N . TYR A 1 89 ? 7.046 8.541 -18.857 1.00 90.12 89 TYR A N 1
ATOM 713 C CA . TYR A 1 89 ? 5.962 9.507 -18.808 1.00 90.12 89 TYR A CA 1
ATOM 714 C C . TYR A 1 89 ? 4.652 8.760 -18.569 1.00 90.12 89 TYR A C 1
ATOM 716 O O . TYR A 1 89 ? 4.594 7.530 -18.633 1.00 90.12 89 TYR A O 1
ATOM 724 N N . SER A 1 90 ? 3.608 9.506 -18.222 1.00 90.75 90 SER A N 1
ATOM 725 C CA . SER A 1 90 ? 2.300 8.927 -17.933 1.00 90.75 90 SER A CA 1
ATOM 726 C C . SER A 1 90 ? 1.255 9.418 -18.917 1.00 90.75 90 SER A C 1
ATOM 728 O O . SER A 1 90 ? 1.227 10.595 -19.275 1.00 90.75 90 SER A O 1
ATOM 730 N N . HIS A 1 91 ? 0.362 8.514 -19.294 1.00 91.31 91 HIS A N 1
ATOM 731 C CA . HIS A 1 91 ? -0.911 8.837 -19.916 1.00 91.31 91 HIS A CA 1
ATOM 732 C C . HIS A 1 91 ? -2.013 8.649 -18.884 1.00 91.31 91 HIS A C 1
ATOM 734 O O . HIS A 1 91 ? -1.955 7.728 -18.068 1.00 91.31 91 HIS A O 1
ATOM 740 N N . ASN A 1 92 ? -3.019 9.526 -18.916 1.00 91.69 92 ASN A N 1
ATOM 741 C CA . ASN A 1 92 ? -4.139 9.489 -17.974 1.00 91.69 92 ASN A CA 1
ATOM 742 C C . ASN A 1 92 ? -3.708 9.511 -16.490 1.00 91.69 92 ASN A C 1
ATOM 744 O O . ASN A 1 92 ? -4.394 8.968 -15.631 1.00 91.69 92 ASN A O 1
ATOM 748 N N . GLY A 1 93 ? -2.539 10.090 -16.193 1.00 89.62 93 GLY A N 1
ATOM 749 C CA . GLY A 1 93 ? -1.972 10.135 -14.844 1.00 89.62 93 GLY A CA 1
ATOM 750 C C . GLY A 1 93 ? -2.270 11.420 -14.072 1.00 89.62 93 GLY A C 1
ATOM 751 O O . GLY A 1 93 ? -2.116 11.437 -12.855 1.00 89.62 93 GLY A O 1
ATOM 752 N N . ALA A 1 94 ? -2.703 12.488 -14.749 1.00 90.00 94 ALA A N 1
ATOM 753 C CA . ALA A 1 94 ? -2.922 13.796 -14.134 1.00 90.00 94 ALA A CA 1
ATOM 754 C C . ALA A 1 94 ? -3.896 13.707 -12.945 1.00 90.00 94 ALA A C 1
ATOM 756 O O . ALA A 1 94 ? -4.979 13.144 -13.070 1.00 90.00 94 ALA A O 1
ATOM 757 N N . GLY A 1 95 ? -3.481 14.224 -11.783 1.00 88.75 95 GLY A N 1
ATOM 758 C CA . GLY A 1 95 ? -4.257 14.176 -10.533 1.00 88.75 95 GLY A CA 1
ATOM 759 C C . GLY A 1 95 ? -4.315 12.803 -9.846 1.00 88.75 95 GLY A C 1
ATOM 760 O O . GLY A 1 95 ? -4.731 12.719 -8.694 1.00 88.75 95 GLY A O 1
ATOM 761 N N . LYS A 1 96 ? -3.858 11.736 -10.512 1.00 93.50 96 LYS A N 1
ATOM 762 C CA . LYS A 1 96 ? -3.926 10.352 -10.015 1.00 93.50 96 LYS A CA 1
ATOM 763 C C . LYS A 1 96 ? -2.593 9.817 -9.559 1.00 93.50 96 LYS A C 1
ATOM 765 O O . LYS A 1 96 ? -2.497 9.132 -8.542 1.00 93.50 96 LYS A O 1
ATOM 770 N N . ILE A 1 97 ? -1.565 10.150 -10.322 1.00 92.75 97 ILE A N 1
ATOM 771 C CA . ILE A 1 97 ? -0.181 9.839 -10.033 1.00 92.75 97 ILE A CA 1
ATOM 772 C C . ILE A 1 97 ? 0.682 11.056 -10.299 1.00 92.75 97 ILE A C 1
ATOM 774 O O . ILE A 1 97 ? 0.349 11.922 -11.108 1.00 92.75 97 ILE A O 1
ATOM 778 N N . TRP A 1 98 ? 1.835 11.084 -9.655 1.00 89.62 98 TRP A N 1
ATOM 779 C CA . TRP A 1 98 ? 2.923 11.950 -10.063 1.00 89.62 98 TRP A CA 1
ATOM 780 C C . TRP A 1 98 ? 4.185 11.118 -10.258 1.00 89.62 98 TRP A C 1
ATOM 782 O O . TRP A 1 98 ? 4.439 10.135 -9.557 1.00 89.62 98 TRP A O 1
ATOM 792 N N . LEU A 1 99 ? 4.960 11.504 -11.265 1.00 87.62 99 LEU A N 1
ATOM 793 C CA . LEU A 1 99 ? 6.249 10.902 -11.564 1.00 87.62 99 LEU A CA 1
ATOM 794 C C . LEU A 1 99 ? 7.330 11.760 -10.917 1.00 87.62 99 LEU A C 1
ATOM 796 O O . LEU A 1 99 ? 7.250 12.985 -10.982 1.00 87.62 99 LEU A O 1
ATOM 800 N N . SER A 1 100 ? 8.340 11.147 -10.303 1.00 70.25 100 SER A N 1
ATOM 801 C CA . SER A 1 100 ? 9.483 11.905 -9.780 1.00 70.25 100 SER A CA 1
ATOM 802 C C . SER A 1 100 ? 10.326 12.413 -10.949 1.00 70.25 100 SER A C 1
ATOM 804 O O . SER A 1 100 ? 11.162 11.685 -11.490 1.00 70.25 100 SER A O 1
ATOM 806 N N . THR A 1 101 ? 10.027 13.622 -11.434 1.00 64.31 101 THR A N 1
ATOM 807 C CA . THR A 1 101 ? 10.580 14.107 -12.700 1.00 64.31 101 THR A CA 1
ATOM 808 C C . THR A 1 101 ? 11.900 14.848 -12.550 1.00 64.31 101 THR A C 1
ATOM 810 O O . THR A 1 101 ? 12.014 15.748 -11.721 1.00 64.31 101 THR A O 1
ATOM 813 N N . ILE A 1 102 ? 12.833 14.581 -13.464 1.00 54.72 102 ILE A N 1
ATOM 814 C CA . ILE A 1 102 ? 13.889 15.521 -13.855 1.00 54.72 102 ILE A CA 1
ATOM 815 C C . ILE A 1 102 ? 13.551 15.952 -15.292 1.00 54.72 102 ILE A C 1
ATOM 817 O O . ILE A 1 102 ? 13.400 15.106 -16.169 1.00 54.72 102 ILE A O 1
ATOM 821 N N . ASN A 1 103 ? 13.383 17.256 -15.542 1.00 54.06 103 ASN A N 1
ATOM 822 C CA . ASN A 1 103 ? 13.055 17.824 -16.866 1.00 54.06 103 ASN A CA 1
ATOM 823 C C . ASN A 1 103 ? 11.754 17.294 -17.519 1.00 54.06 103 ASN A C 1
ATOM 825 O O . ASN A 1 103 ? 11.703 17.088 -18.730 1.00 54.06 103 ASN A O 1
ATOM 829 N N . GLY A 1 104 ? 10.699 17.057 -16.731 1.00 58.91 104 GLY A N 1
ATOM 830 C CA . GLY A 1 104 ? 9.383 16.631 -17.241 1.00 58.91 104 GLY A CA 1
ATOM 831 C C . GLY A 1 104 ? 9.229 15.128 -17.516 1.00 58.91 104 GLY A C 1
ATOM 832 O O . GLY A 1 104 ? 8.127 14.689 -17.830 1.00 58.91 104 GLY A O 1
ATOM 833 N N . TYR A 1 105 ? 10.288 14.331 -17.330 1.00 61.22 105 TYR A N 1
ATOM 834 C CA . TYR A 1 105 ? 10.255 12.865 -17.396 1.00 61.22 105 TYR A CA 1
ATOM 835 C C . TYR A 1 105 ? 10.615 12.259 -16.041 1.00 61.22 105 TYR A C 1
ATOM 837 O O . TYR A 1 105 ? 11.522 12.747 -15.367 1.00 61.22 105 TYR A O 1
ATOM 845 N N . GLY A 1 106 ? 9.927 11.186 -15.645 1.00 63.38 106 GLY A N 1
ATOM 846 C CA . GLY A 1 106 ? 10.199 10.450 -14.411 1.00 63.38 106 GLY A CA 1
ATOM 847 C C . GLY A 1 106 ? 11.539 9.723 -14.492 1.00 63.38 106 GLY A C 1
ATOM 848 O O . GLY A 1 106 ? 11.628 8.709 -15.185 1.00 63.38 106 GLY A O 1
ATOM 849 N N . ALA A 1 107 ? 12.573 10.219 -13.809 1.00 68.31 107 ALA A N 1
ATOM 850 C CA . ALA A 1 107 ? 13.876 9.554 -13.778 1.00 68.31 107 ALA A CA 1
ATOM 851 C C . ALA A 1 107 ? 13.745 8.217 -13.032 1.00 68.31 107 ALA A C 1
ATOM 853 O O . ALA A 1 107 ? 13.125 8.160 -11.968 1.00 68.31 107 ALA A O 1
ATOM 854 N N . ASN A 1 108 ? 14.289 7.137 -13.601 1.00 74.50 108 ASN A N 1
ATOM 855 C CA . ASN A 1 108 ? 14.174 5.767 -13.080 1.00 74.50 108 ASN A CA 1
ATOM 856 C C . ASN A 1 108 ? 12.728 5.255 -12.936 1.00 74.50 108 ASN A C 1
ATOM 858 O O . ASN A 1 108 ? 12.507 4.239 -12.295 1.00 74.50 108 ASN A O 1
ATOM 862 N N . CYS A 1 109 ? 11.739 5.935 -13.516 1.00 84.75 109 CYS A N 1
ATOM 863 C CA . CYS A 1 109 ? 10.333 5.536 -13.480 1.00 84.75 109 CYS A CA 1
ATOM 864 C C . CYS A 1 109 ? 9.709 5.391 -12.079 1.00 84.75 109 CYS A C 1
ATOM 866 O O . CYS A 1 109 ? 8.927 4.469 -11.832 1.00 84.75 109 CYS A O 1
ATOM 868 N N . THR A 1 110 ? 10.033 6.299 -11.152 1.00 89.06 110 THR A N 1
ATOM 869 C CA . THR A 1 110 ? 9.362 6.353 -9.843 1.00 89.06 110 THR A CA 1
ATOM 870 C C . THR A 1 110 ? 7.979 6.992 -9.958 1.00 89.06 110 THR A C 1
ATOM 872 O O . THR A 1 110 ? 7.849 8.161 -10.334 1.00 89.06 110 THR A O 1
ATOM 875 N N . VAL A 1 111 ? 6.961 6.221 -9.589 1.00 90.19 111 VAL A N 1
ATOM 876 C CA . VAL A 1 111 ? 5.539 6.558 -9.595 1.00 90.19 111 VAL A CA 1
ATOM 877 C C . VAL A 1 111 ? 5.058 6.697 -8.158 1.00 90.19 111 VAL A C 1
ATOM 879 O O . VAL A 1 111 ? 5.356 5.854 -7.316 1.00 90.19 111 VAL A O 1
ATOM 882 N N . ASN A 1 112 ? 4.271 7.731 -7.892 1.00 92.25 112 ASN A N 1
ATOM 883 C CA . ASN A 1 112 ? 3.622 7.942 -6.606 1.00 92.25 112 ASN A CA 1
ATOM 884 C C . ASN A 1 112 ? 2.125 8.123 -6.836 1.00 92.25 112 ASN A C 1
ATOM 886 O O . ASN A 1 112 ? 1.724 8.875 -7.727 1.00 92.25 112 ASN A O 1
ATOM 890 N N . TYR A 1 113 ? 1.297 7.475 -6.026 1.00 93.12 113 TYR A N 1
ATOM 891 C CA . TYR A 1 113 ? -0.141 7.710 -6.022 1.00 93.12 113 TYR A CA 1
ATOM 892 C C . TYR A 1 113 ? -0.453 9.089 -5.432 1.00 93.12 113 TYR A C 1
ATOM 894 O O . TYR A 1 113 ? -0.031 9.417 -4.326 1.00 93.12 113 TYR A O 1
ATOM 902 N N . ALA A 1 114 ? -1.188 9.903 -6.185 1.00 92.62 114 ALA A N 1
ATOM 903 C CA . ALA A 1 114 ? -1.598 11.253 -5.800 1.00 92.62 114 ALA A CA 1
ATOM 904 C C . ALA A 1 114 ? -3.041 11.295 -5.275 1.00 92.62 114 ALA A C 1
ATOM 906 O O . ALA A 1 114 ? -3.347 12.104 -4.397 1.00 92.62 114 ALA A O 1
ATOM 907 N N . SER A 1 115 ? -3.907 10.419 -5.799 1.00 92.44 115 SER A N 1
ATOM 908 C CA . SER A 1 115 ? -5.314 10.330 -5.405 1.00 92.44 115 SER A CA 1
ATOM 909 C C . SER A 1 115 ? -5.468 10.071 -3.909 1.00 92.44 115 SER A C 1
ATOM 911 O O . SER A 1 115 ? -4.744 9.262 -3.332 1.00 92.44 115 SER A O 1
ATOM 913 N N . GLN A 1 116 ? -6.436 10.736 -3.288 1.00 88.81 116 GLN A N 1
ATOM 914 C CA . GLN A 1 116 ? -6.846 10.449 -1.914 1.00 88.81 116 GLN A CA 1
ATOM 915 C C . GLN A 1 116 ? -7.801 9.268 -1.881 1.00 88.81 116 GLN A C 1
ATOM 917 O O . GLN A 1 116 ? -7.641 8.372 -1.058 1.00 88.81 116 GLN A O 1
ATOM 922 N N . GLU A 1 117 ? -8.730 9.227 -2.832 1.00 89.75 117 GLU A N 1
ATOM 923 C CA . GLU A 1 117 ? -9.801 8.240 -2.883 1.00 89.75 117 GLU A CA 1
ATOM 924 C C . GLU A 1 117 ? -9.696 7.361 -4.134 1.00 89.75 117 GLU A C 1
ATOM 926 O O . GLU A 1 117 ? -9.232 7.789 -5.195 1.00 89.75 117 GLU A O 1
ATOM 931 N N . LYS A 1 118 ? -10.183 6.119 -4.032 1.00 92.38 118 LYS A N 1
ATOM 932 C CA . LYS A 1 118 ? -10.133 5.137 -5.126 1.00 92.38 118 LYS A CA 1
ATOM 933 C C . LYS A 1 118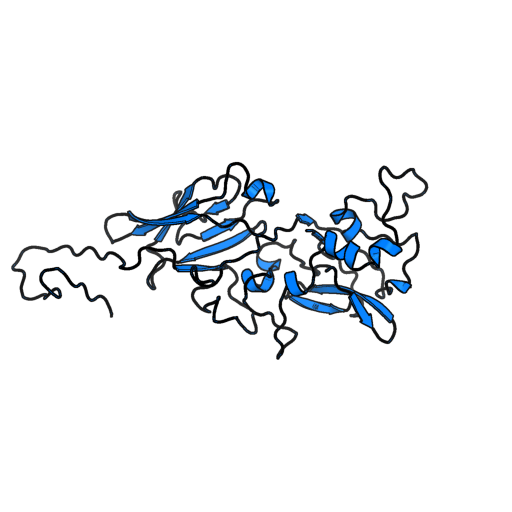 ? -10.808 5.627 -6.402 1.00 92.38 118 LYS A C 1
ATOM 935 O O . LYS A 1 118 ? -10.320 5.350 -7.495 1.00 92.38 118 LYS A O 1
ATOM 940 N N . TRP A 1 119 ? -11.945 6.316 -6.274 1.00 92.62 119 TRP A N 1
ATOM 941 C CA . TRP A 1 119 ? -12.713 6.769 -7.433 1.00 92.62 119 TRP A CA 1
ATOM 942 C C . TRP A 1 119 ? -11.928 7.793 -8.260 1.00 92.62 119 TRP A C 1
ATOM 944 O O . TRP A 1 119 ? -11.978 7.729 -9.483 1.00 92.62 119 TRP A O 1
ATOM 954 N N . GLN A 1 120 ? -11.130 8.653 -7.614 1.00 93.94 120 GLN A N 1
ATOM 955 C CA . GLN A 1 120 ? -10.260 9.620 -8.292 1.00 93.94 120 GLN A CA 1
ATOM 956 C C . GLN A 1 120 ? -9.215 8.894 -9.145 1.00 93.94 120 GLN A C 1
ATOM 958 O O . GLN A 1 120 ? -8.947 9.284 -10.278 1.00 93.94 120 GLN A O 1
ATOM 963 N N . PHE A 1 121 ? -8.661 7.789 -8.633 1.00 94.00 121 PHE A N 1
ATOM 964 C CA . PHE A 1 121 ? -7.660 6.993 -9.345 1.00 94.00 121 PHE A CA 1
ATOM 965 C C . PHE A 1 121 ? -8.204 6.353 -10.634 1.00 94.00 121 PHE A C 1
ATOM 967 O O . PHE A 1 121 ? -7.466 6.198 -11.607 1.00 94.00 121 PHE A O 1
ATOM 974 N N . ILE A 1 122 ? -9.488 5.985 -10.660 1.00 94.00 122 ILE A N 1
ATOM 975 C CA . ILE A 1 122 ? -10.128 5.323 -11.813 1.00 94.00 122 ILE A CA 1
ATOM 976 C C . ILE A 1 122 ? -10.942 6.272 -12.697 1.00 94.00 122 ILE A C 1
ATOM 978 O O . ILE A 1 122 ? -11.433 5.856 -13.749 1.00 94.00 122 ILE A O 1
ATOM 982 N N . GLU A 1 123 ? -11.112 7.526 -12.281 1.00 92.50 123 GLU A N 1
ATOM 983 C CA . GLU A 1 123 ? -11.910 8.527 -12.985 1.00 92.50 123 GLU A CA 1
ATOM 984 C C . GLU A 1 123 ? -11.398 8.701 -14.418 1.00 92.50 123 GLU A C 1
ATOM 986 O O . GLU A 1 123 ? -10.247 9.055 -14.623 1.00 92.50 123 GLU A O 1
ATOM 991 N N . ASN A 1 124 ? -12.220 8.465 -15.440 1.00 89.31 124 ASN A N 1
ATOM 992 C CA . ASN A 1 124 ? -11.784 8.509 -16.846 1.00 89.31 124 ASN A CA 1
ATOM 993 C C . ASN A 1 124 ? -10.661 7.500 -17.193 1.00 89.31 124 ASN A C 1
ATOM 995 O O . ASN A 1 124 ? -9.833 7.748 -18.067 1.00 89.31 124 ASN A O 1
ATOM 999 N N . GLY A 1 125 ? -10.617 6.348 -16.515 1.00 91.00 125 GLY A N 1
ATOM 1000 C CA . GLY A 1 125 ? -9.691 5.237 -16.776 1.00 91.00 125 GLY A CA 1
ATOM 1001 C C . GLY A 1 125 ? -8.486 5.207 -15.834 1.00 91.00 125 GLY A C 1
ATOM 1002 O O . GLY A 1 125 ? -8.265 6.130 -15.054 1.00 91.00 125 GLY A O 1
ATOM 1003 N N . THR A 1 126 ? -7.675 4.154 -15.902 1.00 92.88 126 THR A N 1
ATOM 1004 C CA . THR A 1 126 ? -6.476 4.026 -15.061 1.00 92.88 126 THR A CA 1
ATOM 1005 C C . THR A 1 126 ? -5.245 4.686 -15.689 1.00 92.88 126 THR A C 1
ATOM 1007 O O . THR A 1 126 ? -5.170 4.814 -16.917 1.00 92.88 126 THR A O 1
ATOM 1010 N N . PRO A 1 127 ? -4.262 5.109 -14.873 1.00 93.19 127 PRO A N 1
ATOM 1011 C CA . PRO A 1 127 ? -2.991 5.612 -15.378 1.00 93.19 127 PRO A CA 1
ATOM 1012 C C . PRO A 1 127 ? -2.200 4.540 -16.133 1.00 93.19 127 PRO A C 1
ATOM 1014 O O . PRO A 1 127 ? -2.127 3.382 -15.711 1.00 93.19 127 PRO A O 1
ATOM 1017 N N . VAL A 1 128 ? -1.545 4.953 -17.217 1.00 92.50 128 VAL A N 1
ATOM 1018 C CA . VAL A 1 128 ? -0.612 4.122 -17.987 1.00 92.50 128 VAL A CA 1
ATOM 1019 C C . VAL A 1 128 ? 0.770 4.755 -17.930 1.00 92.50 128 VAL A C 1
ATOM 1021 O O . VAL A 1 128 ? 0.926 5.941 -18.215 1.00 92.50 128 VAL A O 1
ATOM 1024 N N . ILE A 1 129 ? 1.772 3.964 -17.564 1.00 91.25 129 ILE A N 1
ATOM 1025 C CA . ILE A 1 129 ? 3.179 4.350 -17.575 1.00 91.25 129 ILE A CA 1
ATOM 1026 C C . ILE A 1 129 ? 3.800 3.869 -18.875 1.00 91.25 129 ILE A C 1
ATOM 1028 O O . ILE A 1 129 ? 3.792 2.670 -19.150 1.00 91.25 129 ILE A O 1
ATOM 1032 N N . THR A 1 130 ? 4.375 4.791 -19.636 1.00 90.75 130 THR A N 1
ATOM 1033 C CA . THR A 1 130 ? 5.196 4.467 -20.802 1.00 90.75 130 THR A CA 1
ATOM 1034 C C . THR A 1 130 ? 6.656 4.592 -20.407 1.00 90.75 130 THR A C 1
ATOM 1036 O O . THR A 1 130 ? 7.087 5.667 -19.983 1.00 90.75 130 THR A O 1
ATOM 1039 N N . MET A 1 131 ? 7.409 3.498 -20.516 1.00 88.94 131 MET A N 1
ATOM 1040 C CA . MET A 1 131 ? 8.832 3.461 -20.191 1.00 88.94 131 MET A CA 1
ATOM 1041 C C . MET A 1 131 ? 9.681 3.507 -21.461 1.00 88.94 131 MET A C 1
ATOM 1043 O O . MET A 1 131 ? 9.390 2.834 -22.450 1.00 88.94 131 MET A O 1
ATOM 1047 N N . GLU A 1 132 ? 10.768 4.268 -21.401 1.00 88.44 132 GLU A N 1
ATOM 1048 C CA . GLU A 1 132 ? 11.762 4.390 -22.461 1.00 88.44 132 GLU A CA 1
ATOM 1049 C C . GLU A 1 132 ? 13.164 4.093 -21.926 1.00 88.44 132 GLU A C 1
ATOM 1051 O O . GLU A 1 132 ? 13.473 4.371 -20.764 1.00 88.44 132 GLU A O 1
ATOM 1056 N N . TYR A 1 133 ? 14.016 3.555 -22.795 1.00 86.31 133 TYR A N 1
ATOM 1057 C CA . TYR A 1 133 ? 15.414 3.243 -22.512 1.00 86.31 133 TYR A CA 1
ATOM 1058 C C . TYR A 1 133 ? 16.343 4.095 -23.374 1.00 86.31 133 TYR A C 1
ATOM 1060 O O . TYR A 1 133 ? 16.119 4.250 -24.572 1.00 86.31 133 TYR A O 1
ATOM 1068 N N . PHE A 1 134 ? 17.405 4.626 -22.777 1.00 85.38 134 PHE A N 1
ATOM 1069 C CA . PHE A 1 134 ? 18.450 5.344 -23.490 1.00 85.38 134 PHE A CA 1
ATOM 1070 C C . PHE A 1 134 ? 19.548 4.382 -23.937 1.00 85.38 134 PHE A C 1
ATOM 1072 O O . PHE A 1 134 ? 20.285 3.839 -23.112 1.00 85.38 134 PHE A O 1
ATOM 1079 N N . ASN A 1 135 ? 19.696 4.211 -25.249 1.00 80.12 135 ASN A N 1
ATOM 1080 C CA . ASN A 1 135 ? 20.681 3.298 -25.838 1.00 80.12 135 ASN A CA 1
ATOM 1081 C C . ASN A 1 135 ? 22.084 3.917 -26.018 1.00 80.12 135 ASN A C 1
ATOM 1083 O O . ASN A 1 135 ? 22.951 3.290 -26.622 1.00 80.12 135 ASN A O 1
ATOM 1087 N N . GLY A 1 136 ? 22.304 5.141 -25.524 1.00 79.81 136 GLY A N 1
ATOM 1088 C CA . GLY A 1 136 ? 23.528 5.920 -25.744 1.00 79.81 136 GLY A CA 1
ATOM 1089 C C . GLY A 1 136 ? 23.377 7.038 -26.779 1.00 79.81 136 GLY A C 1
ATOM 1090 O O . GLY A 1 136 ? 24.217 7.934 -26.819 1.00 79.81 136 GLY A O 1
ATOM 1091 N N . ARG A 1 137 ? 22.294 7.024 -27.565 1.00 83.19 137 ARG A N 1
ATOM 1092 C CA . ARG A 1 137 ? 22.008 8.014 -28.609 1.00 83.19 137 ARG A CA 1
ATOM 1093 C C . ARG A 1 137 ? 20.577 8.532 -28.541 1.00 83.19 137 ARG A C 1
ATOM 1095 O O . ARG A 1 137 ? 20.368 9.737 -28.448 1.00 83.19 137 ARG A O 1
ATOM 1102 N N . ASP A 1 138 ? 19.618 7.615 -28.524 1.00 84.00 138 ASP A N 1
ATOM 1103 C CA . ASP A 1 138 ? 18.191 7.901 -28.592 1.00 84.00 138 ASP A CA 1
ATOM 1104 C C . ASP A 1 138 ? 17.443 7.237 -27.432 1.00 84.00 138 ASP A C 1
ATOM 1106 O O . ASP A 1 138 ? 17.876 6.232 -26.857 1.00 84.00 138 ASP A O 1
ATOM 1110 N N . TRP A 1 139 ? 16.286 7.809 -27.105 1.00 85.94 139 TRP A N 1
ATOM 1111 C CA . TRP A 1 139 ? 15.311 7.176 -26.228 1.00 85.94 139 TRP A CA 1
ATOM 1112 C C . TRP A 1 139 ? 14.413 6.277 -27.062 1.00 85.94 139 TRP A C 1
ATOM 1114 O O . TRP A 1 139 ? 13.713 6.749 -27.957 1.00 85.94 139 TRP A O 1
ATOM 1124 N N . ILE A 1 140 ? 14.444 4.982 -26.771 1.00 85.81 140 ILE A N 1
ATOM 1125 C CA . ILE A 1 140 ? 13.607 3.991 -27.436 1.00 85.81 140 ILE A CA 1
ATOM 1126 C C . ILE A 1 140 ? 12.450 3.602 -26.528 1.00 85.81 140 ILE A C 1
ATOM 1128 O O . ILE A 1 140 ? 12.632 3.382 -25.328 1.00 85.81 140 ILE A O 1
ATOM 1132 N N . TRP A 1 141 ? 11.259 3.505 -27.111 1.00 85.81 141 TRP A N 1
ATOM 1133 C CA . TRP A 1 141 ? 10.107 2.937 -26.426 1.00 85.81 141 TRP A CA 1
ATOM 1134 C C . TRP A 1 141 ? 10.404 1.491 -26.014 1.00 85.81 141 TRP A C 1
ATOM 1136 O O . TRP A 1 141 ? 10.938 0.717 -26.810 1.00 85.81 141 TRP A O 1
ATOM 1146 N N . MET A 1 142 ? 10.082 1.157 -24.764 1.00 84.06 142 MET A N 1
ATOM 1147 C CA . MET A 1 142 ? 10.277 -0.180 -24.208 1.00 84.06 142 MET A CA 1
ATOM 1148 C C . MET A 1 142 ? 8.944 -0.884 -24.001 1.00 84.06 142 MET A C 1
ATOM 1150 O O . MET A 1 142 ? 8.713 -1.937 -24.575 1.00 84.06 142 MET A O 1
ATOM 1154 N N . ASP A 1 143 ? 8.090 -0.324 -23.147 1.00 86.75 143 ASP A N 1
ATOM 1155 C CA . ASP A 1 143 ? 6.859 -0.981 -22.720 1.00 86.75 143 ASP A CA 1
ATOM 1156 C C . ASP A 1 143 ? 5.838 0.043 -22.224 1.00 86.75 143 ASP A C 1
ATOM 1158 O O . ASP A 1 143 ? 6.197 1.132 -21.763 1.00 86.75 143 ASP A O 1
ATOM 1162 N N . ASN A 1 144 ? 4.571 -0.364 -22.249 1.00 89.00 144 ASN A N 1
ATOM 1163 C CA . ASN A 1 144 ? 3.470 0.332 -21.606 1.00 89.00 144 ASN A CA 1
ATOM 1164 C C . ASN A 1 144 ? 2.906 -0.535 -20.480 1.00 89.00 144 ASN A C 1
ATOM 1166 O O . ASN A 1 144 ? 2.520 -1.691 -20.667 1.00 89.00 144 ASN A O 1
ATOM 1170 N N . PHE A 1 145 ? 2.777 0.057 -19.302 1.00 87.06 145 PHE A N 1
ATOM 1171 C CA . PHE A 1 145 ? 2.207 -0.592 -18.136 1.00 87.06 145 PHE A CA 1
ATOM 1172 C C . PHE A 1 145 ? 0.980 0.169 -17.652 1.00 87.06 145 PHE A C 1
ATOM 1174 O O . PHE A 1 145 ? 1.074 1.285 -17.147 1.00 87.06 145 PHE A O 1
ATOM 1181 N N . THR A 1 146 ? -0.187 -0.454 -17.800 1.00 90.62 146 THR A N 1
ATOM 1182 C CA . THR A 1 146 ? -1.416 0.044 -17.179 1.00 90.62 146 THR A CA 1
ATOM 1183 C C . THR A 1 146 ? -1.387 -0.326 -15.707 1.00 90.62 146 THR A C 1
ATOM 1185 O O . THR A 1 146 ? -1.338 -1.513 -15.385 1.00 90.62 146 THR A O 1
ATOM 1188 N N . ILE A 1 147 ? -1.429 0.667 -14.820 1.00 90.38 147 ILE A N 1
ATOM 1189 C CA . ILE A 1 147 ? -1.445 0.404 -13.383 1.00 90.38 147 ILE A CA 1
ATOM 1190 C C . ILE A 1 147 ? -2.791 -0.259 -13.039 1.00 90.38 147 ILE A C 1
ATOM 1192 O O . ILE A 1 147 ? -3.841 0.347 -13.288 1.00 90.38 147 ILE A O 1
ATOM 1196 N N .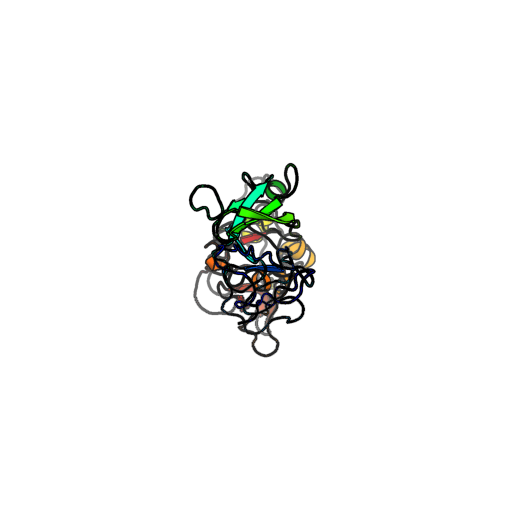 PRO A 1 148 ? -2.798 -1.498 -12.509 1.00 89.94 148 PRO A N 1
ATOM 1197 C CA . PRO A 1 148 ? -4.033 -2.178 -12.153 1.00 89.94 148 PRO A CA 1
ATOM 1198 C C . PRO A 1 148 ? -4.733 -1.442 -11.011 1.00 89.94 148 PRO A C 1
ATOM 1200 O O . PRO A 1 148 ? -4.086 -0.869 -10.138 1.00 89.94 148 PRO A O 1
ATOM 1203 N N . VAL A 1 149 ? -6.067 -1.468 -11.015 1.00 92.19 149 VAL A N 1
ATOM 1204 C CA . VAL A 1 149 ? -6.874 -0.850 -9.956 1.00 92.19 149 VAL A CA 1
ATOM 1205 C C . VAL A 1 149 ? -6.656 -1.613 -8.651 1.00 92.19 149 VAL A C 1
ATOM 1207 O O . VAL A 1 149 ? -7.006 -2.796 -8.591 1.00 92.19 149 VAL A O 1
ATOM 1210 N N . PRO A 1 150 ? -6.158 -0.968 -7.583 1.00 93.56 150 PRO A N 1
ATOM 1211 C CA . PRO A 1 150 ? -6.052 -1.632 -6.298 1.00 93.56 150 PRO A CA 1
ATOM 1212 C C . PRO A 1 150 ? -7.424 -2.057 -5.776 1.00 93.56 150 PRO A C 1
ATOM 1214 O O . PRO A 1 150 ? -8.404 -1.307 -5.814 1.00 93.56 150 PRO A O 1
ATOM 1217 N N . SER A 1 151 ? -7.504 -3.277 -5.260 1.00 93.31 151 SER A N 1
ATOM 1218 C CA . SER A 1 151 ? -8.706 -3.795 -4.609 1.00 93.31 151 SER A CA 1
ATOM 1219 C C . SER A 1 151 ? -9.033 -3.001 -3.341 1.00 93.31 151 SER A C 1
ATOM 1221 O O . SER A 1 151 ? -10.197 -2.656 -3.136 1.00 93.31 151 SER A O 1
ATOM 1223 N N . LYS A 1 152 ? -8.002 -2.627 -2.572 1.00 94.50 152 LYS A N 1
ATOM 1224 C CA . LYS A 1 152 ? -8.094 -1.902 -1.299 1.00 94.50 152 LYS A CA 1
ATOM 1225 C C . LYS A 1 152 ? -7.483 -0.516 -1.434 1.00 94.50 152 LYS A C 1
ATOM 1227 O O . LYS A 1 152 ? -6.357 -0.390 -1.919 1.00 94.50 152 LYS A O 1
ATOM 1232 N N . TRP A 1 153 ? -8.226 0.492 -0.999 1.00 93.12 153 TRP A N 1
ATOM 1233 C CA . TRP A 1 153 ? -7.791 1.880 -1.007 1.00 93.12 153 TRP A CA 1
ATOM 1234 C C . TRP A 1 153 ? -8.432 2.606 0.168 1.00 93.12 153 TRP A C 1
ATOM 1236 O O . TRP A 1 153 ? -9.638 2.834 0.138 1.00 93.12 153 TRP A O 1
ATOM 1246 N N . PRO A 1 154 ? -7.675 2.917 1.222 1.00 89.88 154 PRO A N 1
ATOM 1247 C CA . PRO A 1 154 ? -8.258 3.430 2.436 1.00 89.88 154 PRO A CA 1
ATOM 1248 C C . PRO A 1 154 ? -8.601 4.910 2.325 1.00 89.88 154 PRO A C 1
ATOM 1250 O O . PRO A 1 154 ? -7.848 5.690 1.739 1.00 89.88 154 PRO A O 1
ATOM 1253 N N . SER A 1 155 ? -9.676 5.295 3.003 1.00 82.44 155 SER A N 1
ATOM 1254 C CA . SER A 1 155 ? -9.894 6.685 3.402 1.00 82.44 155 SER A CA 1
ATOM 1255 C C . SER A 1 155 ? -9.204 6.920 4.746 1.00 82.44 155 SER A C 1
ATOM 1257 O O . SER A 1 155 ? -9.342 6.109 5.663 1.00 82.44 155 SER A O 1
ATOM 1259 N N . MET A 1 156 ? -8.437 8.005 4.869 1.00 75.31 156 MET A N 1
ATOM 1260 C CA . MET A 1 156 ? -7.606 8.274 6.048 1.00 75.31 156 MET A CA 1
ATOM 1261 C C . MET A 1 156 ? -8.001 9.579 6.732 1.00 75.31 156 MET A C 1
ATOM 1263 O O . MET A 1 156 ? -8.302 10.569 6.068 1.00 75.31 156 MET A O 1
ATOM 1267 N N . SER A 1 157 ? -7.946 9.596 8.062 1.00 67.12 157 SER A N 1
ATOM 1268 C CA . SER A 1 157 ? -8.069 10.819 8.854 1.00 67.12 157 SER A CA 1
ATOM 1269 C C . SER A 1 157 ? -7.348 10.694 10.189 1.00 67.12 157 SER A C 1
ATOM 1271 O O . SER A 1 157 ? -7.250 9.616 10.777 1.00 67.12 157 SER A O 1
ATOM 1273 N N . ARG A 1 158 ? -6.886 11.836 10.697 1.00 62.09 158 ARG A N 1
ATOM 1274 C CA . ARG A 1 158 ? -6.438 11.973 12.080 1.00 62.09 158 ARG A CA 1
ATOM 1275 C C . ARG A 1 158 ? -7.662 12.212 12.949 1.00 62.09 158 ARG A C 1
ATOM 1277 O O . ARG A 1 158 ? -8.143 13.338 13.039 1.00 62.09 158 ARG A O 1
ATOM 1284 N N . SER A 1 159 ? -8.187 11.165 13.579 1.00 54.97 159 SER A N 1
ATOM 1285 C CA . SER A 1 159 ? -9.170 11.347 14.650 1.00 54.97 159 SER A CA 1
ATOM 1286 C C . SER A 1 159 ? -8.499 11.183 15.995 1.00 54.97 159 SER A C 1
ATOM 1288 O O . SER A 1 159 ? -7.829 10.196 16.267 1.00 54.97 159 SER A O 1
ATOM 1290 N N . ARG A 1 160 ? -8.709 12.158 16.872 1.00 52.06 160 ARG A N 1
ATOM 1291 C CA . ARG A 1 160 ? -8.244 12.064 18.245 1.00 52.06 160 ARG A CA 1
ATOM 1292 C C . ARG A 1 160 ? -9.093 11.030 18.973 1.00 52.06 160 ARG A C 1
ATOM 1294 O O . ARG A 1 160 ? -10.280 11.249 19.195 1.00 52.06 160 ARG A O 1
ATOM 1301 N N . VAL A 1 161 ? -8.487 9.913 19.349 1.00 54.34 161 VAL A N 1
ATOM 1302 C CA . VAL A 1 161 ? -9.141 8.913 20.194 1.00 54.34 161 VAL A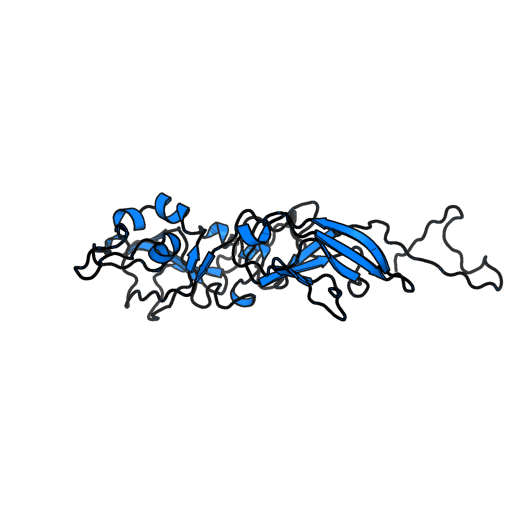 CA 1
ATOM 1303 C C . VAL A 1 161 ? -8.554 9.008 21.590 1.00 54.34 161 VAL A C 1
ATOM 1305 O O . VAL A 1 161 ? -7.384 8.711 21.800 1.00 54.34 161 VAL A O 1
ATOM 1308 N N . ILE A 1 162 ? -9.360 9.444 22.553 1.00 47.56 162 ILE A N 1
ATOM 1309 C CA . ILE A 1 162 ? -8.998 9.425 23.970 1.00 47.56 162 ILE A CA 1
ATOM 1310 C C . ILE A 1 162 ? -9.714 8.226 24.585 1.00 47.56 162 ILE A C 1
ATOM 1312 O O . ILE A 1 162 ? -10.855 8.335 25.019 1.00 47.56 162 ILE A O 1
ATOM 1316 N N . PHE A 1 163 ? -9.046 7.076 24.648 1.00 49.16 163 PHE A N 1
ATOM 1317 C CA . PHE A 1 163 ? -9.401 6.083 25.659 1.00 49.16 163 PHE A CA 1
ATOM 1318 C C . PHE A 1 163 ? -8.610 6.446 26.918 1.00 49.16 163 PHE A C 1
ATOM 1320 O O . PHE A 1 163 ? -7.396 6.254 26.975 1.00 49.16 163 PHE A O 1
ATOM 1327 N N . SER A 1 164 ? -9.269 7.072 27.896 1.00 36.94 164 SER A N 1
ATOM 1328 C CA . SER A 1 164 ? -8.630 7.430 29.164 1.00 36.94 164 SER A CA 1
ATOM 1329 C C . SER A 1 164 ? -8.139 6.171 29.883 1.00 36.94 164 SER A C 1
ATOM 1331 O O . SER A 1 164 ? -8.918 5.240 30.055 1.00 36.94 164 SER A O 1
ATOM 1333 N N . SER A 1 165 ? -6.864 6.181 30.282 1.00 35.25 165 SER A N 1
ATOM 1334 C CA . SER A 1 165 ? -6.199 5.310 31.269 1.00 35.25 165 SER A CA 1
ATOM 1335 C C . SER A 1 165 ? -6.877 3.960 31.564 1.00 35.25 165 SER A C 1
ATOM 1337 O O . SER A 1 165 ? -7.794 3.879 32.378 1.00 35.25 165 SER A O 1
ATOM 1339 N N . GLY A 1 166 ? -6.341 2.895 30.963 1.00 47.47 166 GLY A N 1
ATOM 1340 C CA . GLY A 1 166 ? -6.840 1.529 31.114 1.00 47.47 166 GLY A CA 1
ATOM 1341 C C . GLY A 1 166 ? -7.885 1.226 30.051 1.00 47.47 166 GLY A C 1
ATOM 1342 O O . GLY A 1 166 ? -9.051 1.552 30.213 1.00 47.47 166 GLY A O 1
ATOM 1343 N N . SER A 1 167 ? -7.443 0.612 28.954 1.00 51.84 167 SER A N 1
ATOM 1344 C CA . SER A 1 167 ? -8.274 0.088 27.870 1.00 51.84 167 SER A CA 1
ATOM 1345 C C . SER A 1 167 ? -9.512 -0.630 28.412 1.00 51.84 167 SER A C 1
ATOM 1347 O O . SER A 1 167 ? -9.423 -1.793 28.817 1.00 51.84 167 SER A O 1
ATOM 1349 N N . THR A 1 168 ? -10.653 0.058 28.451 1.00 57.31 168 THR A N 1
ATOM 1350 C CA . THR A 1 168 ? -11.900 -0.550 28.890 1.00 57.31 168 THR A CA 1
ATOM 1351 C C . THR A 1 168 ? -12.240 -1.648 27.888 1.00 57.31 168 THR A C 1
ATOM 1353 O O . THR A 1 168 ? -12.277 -1.400 26.680 1.00 57.31 168 THR A O 1
ATOM 1356 N N . PRO A 1 169 ? -12.446 -2.883 28.357 1.00 65.38 169 PRO A N 1
ATOM 1357 C CA . PRO A 1 169 ? -13.042 -3.928 27.547 1.00 65.38 169 PRO A CA 1
ATOM 1358 C C . PRO A 1 169 ? -14.253 -3.404 26.796 1.00 65.38 169 PRO A C 1
ATOM 1360 O O . PRO A 1 169 ? -15.017 -2.614 27.354 1.00 65.38 169 PRO A O 1
ATOM 1363 N N . PHE A 1 170 ? -14.513 -3.937 25.605 1.00 69.31 170 PHE A N 1
ATOM 1364 C CA . PHE A 1 170 ? -15.782 -3.725 24.906 1.00 69.31 170 PHE A CA 1
ATOM 1365 C C . PHE A 1 170 ? -16.987 -3.943 25.844 1.00 69.31 170 PHE A C 1
ATOM 1367 O O . PHE A 1 170 ? -17.985 -3.237 25.781 1.00 69.31 170 PHE A O 1
ATOM 1374 N N . GLN A 1 171 ? -16.858 -4.881 26.783 1.00 64.62 171 GLN A N 1
ATOM 1375 C CA . GLN A 1 171 ? -17.864 -5.237 27.787 1.00 64.62 171 GLN A CA 1
ATOM 1376 C C . GLN A 1 171 ? -18.151 -4.137 28.824 1.00 64.62 171 GLN A C 1
ATOM 1378 O O . GLN A 1 171 ? -19.177 -4.189 29.495 1.00 64.62 171 GLN A O 1
ATOM 1383 N N . GLN A 1 172 ? -17.261 -3.157 28.972 1.00 69.56 172 GLN A N 1
ATOM 1384 C CA . GLN A 1 172 ? -17.427 -2.009 29.867 1.00 69.56 172 GLN A CA 1
ATOM 1385 C C . GLN A 1 172 ? -17.923 -0.760 29.127 1.00 69.56 172 GLN A C 1
ATOM 1387 O O . GLN A 1 172 ? -18.087 0.297 29.738 1.00 69.56 172 GLN A O 1
ATOM 1392 N N . PHE A 1 173 ? -18.170 -0.858 27.817 1.00 74.62 173 PHE A N 1
ATOM 1393 C CA . PHE A 1 173 ? -18.733 0.244 27.052 1.00 74.62 173 PHE A CA 1
ATOM 1394 C C . PHE A 1 173 ? -20.176 0.503 27.474 1.00 74.62 173 PHE A C 1
ATOM 1396 O O . PHE A 1 173 ? -20.990 -0.406 27.633 1.00 74.62 173 PHE A O 1
ATOM 1403 N N . THR A 1 174 ? -20.492 1.778 27.644 1.00 70.31 174 THR A N 1
ATOM 1404 C CA . THR A 1 174 ? -21.829 2.244 28.006 1.00 70.31 174 THR A CA 1
ATOM 1405 C C . THR A 1 174 ? -22.455 2.956 26.815 1.00 70.31 174 THR A C 1
ATOM 1407 O O . THR A 1 174 ? -21.769 3.321 25.864 1.00 70.31 174 THR A O 1
ATOM 1410 N N . ALA A 1 175 ? -23.756 3.244 26.878 1.00 67.31 175 ALA A N 1
ATOM 1411 C CA . ALA A 1 175 ? -24.430 4.049 25.855 1.00 67.31 175 ALA A CA 1
ATOM 1412 C C . ALA A 1 175 ? -23.866 5.483 25.708 1.00 67.31 175 ALA A C 1
ATOM 1414 O O . ALA A 1 175 ? -24.228 6.183 24.768 1.00 67.31 175 ALA A O 1
ATOM 1415 N N . ARG A 1 176 ? -23.006 5.930 26.637 1.00 68.62 176 ARG A N 1
ATOM 1416 C CA . ARG A 1 176 ? -22.296 7.219 26.582 1.00 68.62 176 ARG A CA 1
ATOM 1417 C C . ARG A 1 176 ? -20.861 7.101 26.061 1.00 68.62 176 ARG A C 1
ATOM 1419 O O . ARG A 1 176 ? -20.155 8.099 26.032 1.00 68.62 176 ARG A O 1
ATOM 1426 N N . THR A 1 177 ? -20.399 5.897 25.728 1.00 73.75 177 THR A N 1
ATOM 1427 C CA . THR A 1 177 ? -19.053 5.695 25.190 1.00 73.75 177 THR A CA 1
ATOM 1428 C C . THR A 1 177 ? -19.011 6.152 23.735 1.00 73.75 177 THR A C 1
ATOM 1430 O O . THR A 1 177 ? -19.827 5.728 22.918 1.00 73.75 177 THR A O 1
ATOM 1433 N N . GLU A 1 178 ? -18.048 7.010 23.414 1.00 73.69 178 GLU A N 1
ATOM 1434 C CA . GLU A 1 178 ? -17.819 7.497 22.058 1.00 73.69 178 GLU A CA 1
ATOM 1435 C C . GLU A 1 178 ? -16.903 6.554 21.266 1.00 73.69 178 GLU A C 1
ATOM 1437 O O . GLU A 1 178 ? -15.940 5.992 21.791 1.00 73.69 178 GLU A O 1
ATOM 1442 N N . PHE A 1 179 ? -17.184 6.423 19.968 1.00 76.62 179 PHE A N 1
ATOM 1443 C CA . PHE A 1 179 ? -16.422 5.595 19.032 1.00 76.62 179 PHE A CA 1
ATOM 1444 C C . PHE A 1 179 ? -15.950 6.426 17.837 1.00 76.62 179 PHE A C 1
ATOM 1446 O O . PHE A 1 179 ? -16.444 6.224 16.731 1.00 76.62 179 PHE A O 1
ATOM 1453 N N . PRO A 1 180 ? -15.023 7.378 18.029 1.00 74.31 180 PRO A N 1
ATOM 1454 C CA . PRO A 1 180 ? -14.661 8.371 17.013 1.00 74.31 180 PRO A CA 1
ATOM 1455 C C . PRO A 1 180 ? -14.155 7.764 15.696 1.00 74.31 180 PRO A C 1
ATOM 1457 O O . PRO A 1 180 ? -14.489 8.260 14.629 1.00 74.31 180 PRO A O 1
ATOM 1460 N N . VAL A 1 181 ? -13.415 6.654 15.738 1.00 78.19 181 VAL A N 1
ATOM 1461 C CA . VAL A 1 181 ? -12.917 5.980 14.521 1.00 78.19 181 VAL A CA 1
ATOM 1462 C C . VAL A 1 181 ? -14.057 5.379 13.705 1.00 78.19 181 VAL A C 1
ATOM 1464 O O . VAL A 1 181 ? -14.166 5.646 12.514 1.00 78.19 181 VAL A O 1
ATOM 1467 N N . LEU A 1 182 ? -14.940 4.600 14.339 1.00 82.69 182 LEU A N 1
ATOM 1468 C CA . LEU A 1 182 ? -16.111 4.050 13.656 1.00 82.69 182 LEU A CA 1
ATOM 1469 C C . LEU A 1 182 ? -17.083 5.161 13.260 1.00 82.69 182 LEU A C 1
ATOM 1471 O O . LEU A 1 182 ? -17.701 5.077 12.209 1.00 82.69 182 LEU A O 1
ATOM 1475 N N . SER A 1 183 ? -17.194 6.222 14.057 1.00 82.06 183 SER A N 1
ATOM 1476 C CA . SER A 1 183 ? -17.997 7.401 13.737 1.00 82.06 183 SER A CA 1
ATOM 1477 C C . SER A 1 183 ? -17.505 8.063 12.454 1.00 82.06 183 SER A C 1
ATOM 1479 O O . SER A 1 183 ? -18.299 8.311 11.549 1.00 82.06 183 SER A O 1
ATOM 1481 N N . PHE A 1 184 ? -16.190 8.246 12.328 1.00 82.81 184 PHE A N 1
ATOM 1482 C CA . PHE A 1 184 ? -15.566 8.750 11.115 1.00 82.81 184 PHE A CA 1
ATOM 1483 C C . PHE A 1 184 ? -15.809 7.811 9.924 1.00 82.81 184 PHE A C 1
ATOM 1485 O O . PHE A 1 184 ? -16.326 8.256 8.903 1.00 82.81 184 PHE A O 1
ATOM 1492 N N . CYS A 1 185 ? -15.532 6.510 10.063 1.00 85.81 185 CYS A N 1
ATOM 1493 C CA . CYS A 1 185 ? -15.671 5.563 8.949 1.00 85.81 185 CYS A CA 1
ATOM 1494 C C . CYS A 1 185 ? -17.117 5.315 8.504 1.00 85.81 185 CYS A C 1
ATOM 1496 O O . CYS A 1 185 ? -17.360 4.993 7.347 1.00 85.81 185 CYS A O 1
ATOM 1498 N N . THR A 1 186 ? -18.084 5.460 9.408 1.00 87.50 186 THR A N 1
ATOM 1499 C CA . THR A 1 186 ? -19.513 5.288 9.097 1.00 87.50 186 THR A CA 1
ATOM 1500 C C . THR A 1 186 ? -20.188 6.603 8.708 1.00 87.50 186 THR A C 1
ATOM 1502 O O . THR A 1 186 ? -21.305 6.600 8.191 1.00 87.50 186 THR A O 1
ATOM 1505 N N . GLY A 1 187 ? -19.558 7.744 9.007 1.00 84.44 187 GLY A N 1
ATOM 1506 C CA . GLY A 1 187 ? -20.189 9.061 8.954 1.00 84.44 187 GLY A CA 1
ATOM 1507 C C . GLY A 1 187 ? -21.378 9.213 9.914 1.00 84.44 187 GLY A C 1
ATOM 1508 O O . GLY A 1 187 ? -22.230 10.076 9.686 1.00 84.44 187 GLY A O 1
ATOM 1509 N N . ARG A 1 188 ? -21.497 8.357 10.937 1.00 84.56 188 ARG A N 1
ATOM 1510 C CA . ARG A 1 188 ? -22.522 8.435 11.993 1.00 84.56 188 ARG A CA 1
ATOM 1511 C C . ARG A 1 188 ? -21.919 9.079 13.235 1.00 84.56 188 ARG A C 1
ATOM 1513 O O . ARG A 1 188 ? -20.736 8.877 13.484 1.00 84.56 188 ARG A O 1
ATOM 1520 N N . PRO A 1 189 ? -22.680 9.818 14.051 1.00 76.94 189 PRO A N 1
ATOM 1521 C CA . PRO A 1 189 ? -22.142 10.385 15.280 1.00 76.94 189 PRO A CA 1
ATOM 1522 C C . PRO A 1 189 ? -21.696 9.277 16.248 1.00 76.94 189 PRO A C 1
ATOM 1524 O O . PRO A 1 189 ? -22.395 8.275 16.442 1.00 76.94 189 PRO A O 1
ATOM 1527 N N . SER A 1 190 ? -20.528 9.457 16.871 1.00 66.44 190 SER A N 1
ATOM 1528 C CA . SER A 1 190 ? -20.165 8.724 18.084 1.00 66.44 190 SER A CA 1
ATOM 1529 C C . SER A 1 190 ? -21.219 9.052 19.133 1.00 66.44 190 SER A C 1
ATOM 1531 O O . SER A 1 190 ? -21.563 10.219 19.292 1.00 66.44 190 SER A O 1
ATOM 1533 N N . GLY A 1 191 ? -21.808 8.038 19.761 1.00 62.75 191 GLY A N 1
ATOM 1534 C CA . GLY A 1 191 ? -23.022 8.208 20.553 1.00 62.75 191 GLY A CA 1
ATOM 1535 C C . GLY A 1 191 ? -22.993 9.342 21.582 1.00 62.75 191 GLY A C 1
ATOM 1536 O O . GLY A 1 191 ? -21.945 9.767 22.049 1.00 62.75 191 GLY A O 1
ATOM 1537 N N . PHE A 1 192 ? -24.204 9.760 21.962 1.00 58.12 192 PHE A N 1
ATOM 1538 C CA . PHE A 1 192 ? -24.525 10.861 22.876 1.00 58.12 192 PHE A CA 1
ATOM 1539 C C . PHE A 1 192 ? -24.429 12.267 22.256 1.00 58.12 192 PHE A C 1
ATOM 1541 O O . PHE A 1 192 ? -23.498 13.024 22.492 1.00 58.12 192 PHE A O 1
ATOM 1548 N N . CYS A 1 193 ? -25.485 12.683 21.552 1.00 62.78 193 CYS A N 1
ATOM 1549 C CA . CYS A 1 193 ? -25.627 14.039 21.003 1.00 62.78 193 CYS A CA 1
ATOM 1550 C C . CYS A 1 193 ? -25.896 15.123 22.070 1.00 62.78 193 CYS A C 1
ATOM 1552 O O . CYS A 1 193 ? -26.646 16.053 21.817 1.00 62.78 193 CYS A O 1
ATOM 1554 N N . HIS A 1 194 ? -25.344 15.005 23.285 1.00 59.75 194 HIS A N 1
ATOM 1555 C CA . HIS A 1 194 ? -25.476 15.975 24.389 1.00 59.75 194 HIS A CA 1
ATOM 1556 C C . HIS A 1 194 ? -26.907 16.505 24.647 1.00 59.75 194 HIS A C 1
ATOM 1558 O O . HIS A 1 194 ? -27.092 17.658 25.025 1.00 59.75 194 HIS A O 1
ATOM 1564 N N . GLY A 1 195 ? -27.933 15.667 24.462 1.00 59.00 195 GLY A N 1
ATOM 1565 C CA . GLY A 1 195 ? -29.338 16.070 24.624 1.00 59.00 195 GLY A CA 1
ATOM 1566 C C . GLY A 1 195 ? -29.941 16.837 23.437 1.00 59.00 195 GLY A C 1
ATOM 1567 O O . GLY A 1 195 ? -31.075 17.295 23.535 1.00 59.00 195 GLY A O 1
ATOM 1568 N N . LEU A 1 196 ? -29.217 16.952 22.323 1.00 63.53 196 LEU A N 1
ATOM 1569 C CA . LEU A 1 196 ? -29.687 17.460 21.034 1.00 63.53 196 LEU A CA 1
ATOM 1570 C C . LEU A 1 196 ? -30.156 16.309 20.130 1.00 63.53 196 LEU A C 1
ATOM 1572 O O . LEU A 1 196 ? -29.766 15.152 20.304 1.00 63.53 196 LEU A O 1
ATOM 1576 N N . THR A 1 197 ? -30.984 16.636 19.138 1.00 59.12 197 THR A N 1
ATOM 1577 C CA . THR A 1 197 ? -31.330 15.724 18.042 1.00 59.12 197 THR A CA 1
ATOM 1578 C C . THR A 1 197 ? -30.097 15.461 17.188 1.00 59.12 197 THR A C 1
ATOM 1580 O O . THR A 1 197 ? -29.480 16.398 16.688 1.00 59.12 197 THR A O 1
ATOM 1583 N N . CYS A 1 198 ? -29.738 14.192 17.023 1.00 65.06 198 CYS A N 1
ATOM 1584 C CA . CYS A 1 198 ? -28.689 13.798 16.096 1.00 65.06 198 CYS A CA 1
ATOM 1585 C C . CYS A 1 198 ? -29.205 13.908 14.653 1.00 65.06 198 CYS A C 1
ATOM 1587 O O . CYS A 1 198 ? -30.294 13.414 14.364 1.00 65.06 198 CYS A O 1
ATOM 1589 N N . ASP A 1 199 ? -28.407 14.454 13.733 1.00 64.75 199 ASP A N 1
ATOM 1590 C CA . ASP A 1 199 ? -28.740 14.459 12.295 1.00 64.75 199 ASP A CA 1
ATOM 1591 C C . ASP A 1 199 ? -28.734 13.043 11.677 1.00 64.75 199 ASP A C 1
ATOM 1593 O O . ASP A 1 199 ? -29.239 12.830 10.575 1.00 64.75 199 ASP A O 1
ATOM 1597 N N . ARG A 1 200 ? -28.140 12.064 12.378 1.00 67.12 200 ARG A N 1
ATOM 1598 C CA . ARG A 1 200 ? -28.060 10.642 12.007 1.00 67.12 200 ARG A CA 1
ATOM 1599 C C . ARG A 1 200 ? -28.108 9.753 13.245 1.00 67.12 200 ARG A C 1
ATOM 1601 O O . ARG A 1 200 ? -27.695 10.181 14.322 1.00 67.12 200 ARG A O 1
ATOM 1608 N N . ASP A 1 201 ? -28.518 8.500 13.067 1.00 79.00 201 ASP A N 1
ATOM 1609 C CA . ASP A 1 201 ? -28.547 7.522 14.155 1.00 79.00 201 ASP A CA 1
ATOM 1610 C C . ASP A 1 201 ? -27.139 7.300 14.735 1.00 79.00 201 ASP A C 1
ATOM 1612 O O . ASP A 1 201 ? -26.219 6.923 13.994 1.00 79.00 201 ASP A O 1
ATOM 1616 N N . PRO A 1 202 ? -26.936 7.513 16.047 1.00 79.88 202 PRO A N 1
ATOM 1617 C CA . PRO A 1 202 ? -25.643 7.303 16.678 1.00 79.88 202 PRO A CA 1
ATOM 1618 C C . PRO A 1 202 ? -25.242 5.832 16.656 1.00 79.88 202 PRO A C 1
ATOM 1620 O O . PRO A 1 202 ? -26.090 4.938 16.620 1.00 79.88 202 PRO A O 1
ATOM 1623 N N . LEU A 1 203 ? -23.937 5.577 16.705 1.00 83.44 203 LEU A N 1
ATOM 1624 C CA . LEU A 1 203 ? -23.415 4.221 16.856 1.00 83.44 203 LEU A CA 1
ATOM 1625 C C . LEU A 1 203 ? -23.838 3.622 18.196 1.00 83.44 203 LEU A C 1
ATOM 1627 O O . LEU A 1 203 ? -23.661 4.236 19.251 1.00 83.44 203 LEU A O 1
ATOM 1631 N N . THR A 1 204 ? -24.355 2.399 18.159 1.00 82.88 204 THR A N 1
ATOM 1632 C CA . THR A 1 204 ? -24.683 1.641 19.364 1.00 82.88 204 THR A CA 1
ATOM 1633 C C . THR A 1 204 ? -23.503 0.782 19.805 1.00 82.88 204 THR A C 1
ATOM 1635 O O . THR A 1 204 ? -22.713 0.295 18.997 1.00 82.88 204 THR A O 1
ATOM 1638 N N . VAL A 1 205 ? -23.420 0.515 21.110 1.00 80.25 205 VAL A N 1
ATOM 1639 C CA . VAL A 1 205 ? -22.430 -0.426 21.661 1.00 80.25 205 VAL A CA 1
ATOM 1640 C C . VAL A 1 205 ? -22.563 -1.808 21.008 1.00 80.25 205 VAL A C 1
ATOM 1642 O O . VAL A 1 205 ? -21.559 -2.449 20.725 1.00 80.25 205 VAL A O 1
ATOM 1645 N N . LYS A 1 206 ? -23.790 -2.255 20.708 1.00 84.81 206 LYS A N 1
ATOM 1646 C CA . LYS A 1 206 ? -24.029 -3.551 20.061 1.00 84.81 206 LYS A CA 1
ATOM 1647 C C . LYS A 1 206 ? -23.384 -3.627 18.674 1.00 84.81 206 LYS A C 1
ATOM 1649 O O . LYS A 1 206 ? -22.732 -4.620 18.385 1.00 84.81 206 LYS A O 1
ATOM 1654 N N . GLU A 1 207 ? -23.544 -2.590 17.853 1.00 88.06 207 GLU A N 1
ATOM 1655 C CA . GLU A 1 207 ? -22.901 -2.507 16.532 1.00 88.06 207 GLU A CA 1
ATOM 1656 C C . GLU A 1 207 ? -21.378 -2.475 16.662 1.00 88.06 207 GLU A C 1
ATOM 1658 O O . GLU A 1 207 ? -20.674 -3.202 15.977 1.00 88.06 207 GLU A O 1
ATOM 1663 N N . VAL A 1 208 ? -20.852 -1.687 17.598 1.00 83.19 208 VAL A N 1
ATOM 1664 C CA . VAL A 1 208 ? -19.402 -1.525 17.773 1.00 83.19 208 VAL A CA 1
ATOM 1665 C C . VAL A 1 208 ? -18.716 -2.817 18.217 1.00 83.19 208 VAL A C 1
ATOM 1667 O O . VAL A 1 208 ? -17.570 -3.053 17.835 1.00 83.19 208 VAL A O 1
ATOM 1670 N N . ILE A 1 209 ? -19.390 -3.655 19.012 1.00 82.38 209 ILE A N 1
ATOM 1671 C CA . ILE A 1 209 ? -18.880 -4.958 19.475 1.00 82.38 209 ILE A CA 1
ATOM 1672 C C . ILE A 1 209 ? -19.066 -6.052 18.415 1.00 82.38 209 ILE A C 1
ATOM 1674 O O . ILE A 1 209 ? -18.325 -7.040 18.423 1.00 82.38 209 ILE A O 1
ATOM 1678 N N . ASP A 1 210 ? -19.962 -5.863 17.451 1.00 88.12 210 ASP A N 1
ATOM 1679 C CA . ASP A 1 210 ? -20.148 -6.803 16.354 1.00 88.12 210 ASP A CA 1
ATOM 1680 C C . ASP A 1 210 ? -18.963 -6.778 15.373 1.00 88.12 210 ASP A C 1
ATOM 1682 O O . ASP A 1 210 ? -18.526 -5.735 14.886 1.00 88.12 210 ASP A O 1
ATOM 1686 N N . GLU A 1 211 ? -18.396 -7.953 15.103 1.00 87.94 211 GLU A N 1
ATOM 1687 C CA . GLU A 1 211 ? -17.248 -8.076 14.204 1.00 87.94 211 GLU A CA 1
ATOM 1688 C C . GLU A 1 211 ? -17.632 -7.853 12.739 1.00 87.94 211 GLU A C 1
ATOM 1690 O O . GLU A 1 211 ? -16.854 -7.248 12.001 1.00 87.94 211 GLU A O 1
ATOM 1695 N N . GLY A 1 212 ? -18.819 -8.308 12.325 1.00 92.56 212 GLY A N 1
ATOM 1696 C CA . GLY A 1 212 ? -19.326 -8.105 10.970 1.00 92.56 212 GLY A CA 1
ATOM 1697 C C . GLY A 1 212 ? -19.450 -6.620 10.662 1.00 92.56 212 GLY A C 1
ATOM 1698 O O . GLY A 1 212 ? -18.848 -6.145 9.702 1.00 92.56 212 GLY A O 1
ATOM 1699 N N . PHE A 1 213 ? -20.095 -5.878 11.562 1.00 92.69 213 PHE A N 1
ATOM 1700 C CA . PHE A 1 213 ? -20.212 -4.427 11.489 1.00 92.69 213 PHE A CA 1
ATOM 1701 C C . PHE A 1 213 ? -18.840 -3.750 11.390 1.00 92.69 213 PHE A C 1
ATOM 1703 O O . PHE A 1 213 ? -18.603 -2.951 10.489 1.00 92.69 213 PHE A O 1
ATOM 1710 N N . ARG A 1 214 ? -17.878 -4.088 12.262 1.00 90.69 214 ARG A N 1
ATOM 1711 C CA . ARG A 1 214 ? -16.536 -3.481 12.177 1.00 90.69 214 ARG A CA 1
ATOM 1712 C C . ARG A 1 214 ? -15.826 -3.799 10.863 1.00 90.69 214 ARG A C 1
ATOM 1714 O O . ARG A 1 214 ? -15.145 -2.925 10.334 1.00 90.69 214 ARG A O 1
ATOM 1721 N N . ARG A 1 215 ? -15.964 -5.017 10.331 1.00 92.94 215 ARG A N 1
ATOM 1722 C CA . ARG A 1 215 ? -15.329 -5.429 9.068 1.00 92.94 215 ARG A CA 1
ATOM 1723 C C . ARG A 1 215 ? -15.904 -4.720 7.842 1.00 92.94 215 ARG A C 1
ATOM 1725 O O . ARG A 1 215 ? -15.203 -4.670 6.836 1.00 92.94 215 ARG A O 1
ATOM 1732 N N . GLU A 1 216 ? -17.110 -4.160 7.912 1.00 93.75 216 GLU A N 1
ATOM 1733 C CA . GLU A 1 216 ? -17.669 -3.331 6.832 1.00 93.75 216 GLU A CA 1
ATOM 1734 C C . GLU A 1 216 ? -16.925 -1.998 6.679 1.00 93.75 216 GLU A C 1
ATOM 1736 O O . GLU A 1 216 ? -16.774 -1.505 5.564 1.00 93.75 216 GLU A O 1
ATOM 1741 N N . TYR A 1 217 ? -16.403 -1.448 7.779 1.00 91.31 217 TYR A N 1
ATOM 1742 C CA . TYR A 1 217 ? -15.837 -0.095 7.810 1.00 91.31 217 TYR A CA 1
ATOM 1743 C C . TYR A 1 217 ? -14.329 -0.051 8.073 1.00 91.31 217 TYR A C 1
ATOM 1745 O O . TYR A 1 217 ? -13.663 0.887 7.644 1.00 91.31 217 TYR A O 1
ATOM 1753 N N . LEU A 1 218 ? -13.774 -1.054 8.756 1.00 90.06 218 LEU A N 1
ATOM 1754 C CA . LEU A 1 218 ? -12.361 -1.144 9.126 1.00 90.06 218 LEU A CA 1
ATOM 1755 C C . LEU A 1 218 ? -11.683 -2.331 8.433 1.00 90.06 218 LEU A C 1
ATOM 1757 O O . LEU A 1 218 ? -12.287 -3.380 8.180 1.00 90.06 218 LEU A O 1
ATOM 1761 N N . TYR A 1 219 ? -10.386 -2.192 8.174 1.00 92.12 219 TYR A N 1
ATOM 1762 C CA . TYR A 1 219 ? -9.550 -3.304 7.722 1.00 92.12 219 TYR A CA 1
ATOM 1763 C C . TYR A 1 219 ? -9.231 -4.254 8.881 1.00 92.12 219 TYR A C 1
ATOM 1765 O O . TYR A 1 219 ? -9.041 -3.826 10.021 1.00 92.12 219 TYR A O 1
ATOM 1773 N N . SER A 1 220 ? -9.151 -5.555 8.598 1.00 92.25 220 SER A N 1
ATOM 1774 C CA . SER A 1 220 ? -8.615 -6.531 9.555 1.00 92.25 220 SER A CA 1
ATOM 1775 C C . SER A 1 220 ? -7.091 -6.431 9.644 1.00 92.25 220 SER A C 1
ATOM 1777 O O . SER A 1 220 ? -6.426 -5.928 8.733 1.00 92.25 220 SER A O 1
ATOM 1779 N N . SER A 1 221 ? -6.515 -6.949 10.725 1.00 88.81 221 SER A N 1
ATOM 1780 C CA . SER A 1 221 ? -5.068 -6.972 10.935 1.00 88.81 221 SER A CA 1
ATOM 1781 C C . SER A 1 221 ? -4.333 -7.650 9.787 1.00 88.81 221 SER A C 1
ATOM 1783 O O . SER A 1 221 ? -3.362 -7.083 9.305 1.00 88.81 221 SER A O 1
ATOM 1785 N N . ASN A 1 222 ? -4.852 -8.769 9.273 1.00 90.88 222 ASN A N 1
ATOM 1786 C CA . ASN A 1 222 ? -4.270 -9.499 8.141 1.00 90.88 222 ASN A CA 1
ATOM 1787 C C . ASN A 1 222 ? -4.278 -8.711 6.823 1.00 90.88 222 ASN A C 1
ATOM 1789 O O . ASN A 1 222 ? -3.447 -8.952 5.951 1.00 90.88 222 ASN A O 1
ATOM 1793 N N . GLU A 1 223 ? -5.203 -7.765 6.655 1.00 93.44 223 GLU A N 1
ATOM 1794 C CA . GLU A 1 223 ? -5.236 -6.900 5.472 1.00 93.44 223 GLU A CA 1
ATOM 1795 C C . GLU A 1 223 ? -4.278 -5.720 5.593 1.00 93.44 223 GLU A C 1
ATOM 1797 O O . GLU A 1 223 ? -3.813 -5.210 4.577 1.00 93.44 223 GLU A O 1
ATOM 1802 N N . ILE A 1 224 ? -3.951 -5.303 6.814 1.00 90.62 224 ILE A N 1
ATOM 1803 C CA . ILE A 1 224 ? -2.872 -4.348 7.054 1.00 90.62 224 ILE A CA 1
ATOM 1804 C C . ILE A 1 224 ? -1.516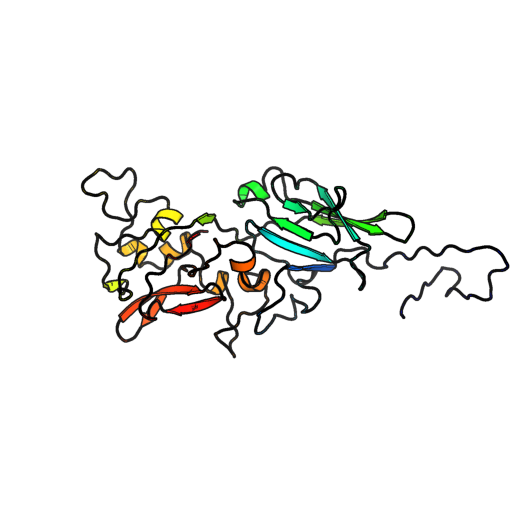 -5.055 6.977 1.00 90.62 224 ILE A C 1
ATOM 1806 O O . ILE A 1 224 ? -0.591 -4.531 6.363 1.00 90.62 224 ILE A O 1
ATOM 1810 N N . ARG A 1 225 ? -1.392 -6.251 7.558 1.00 89.44 225 ARG A N 1
ATOM 1811 C CA . ARG A 1 225 ? -0.132 -6.965 7.764 1.00 89.44 225 ARG A CA 1
ATOM 1812 C C . ARG A 1 225 ? -0.346 -8.470 7.884 1.00 89.44 225 ARG A C 1
ATOM 1814 O O . ARG A 1 225 ? -1.120 -8.918 8.718 1.00 89.44 225 ARG A O 1
ATOM 1821 N N . ILE A 1 226 ? 0.503 -9.247 7.217 1.00 87.00 226 ILE A N 1
ATOM 1822 C CA . ILE A 1 226 ? 0.687 -10.674 7.520 1.00 87.00 226 ILE A CA 1
ATOM 1823 C C . ILE A 1 226 ? 1.895 -10.844 8.447 1.00 87.00 226 ILE A C 1
ATOM 1825 O O . ILE A 1 226 ? 2.995 -10.393 8.121 1.00 87.00 226 ILE A O 1
ATOM 1829 N N . SER A 1 227 ? 1.698 -11.469 9.609 1.00 78.62 227 SER A N 1
ATOM 1830 C CA . SER A 1 227 ? 2.770 -11.741 10.571 1.00 78.62 227 SER A CA 1
ATOM 1831 C C . SER A 1 227 ? 3.670 -12.891 10.119 1.00 78.62 227 SER A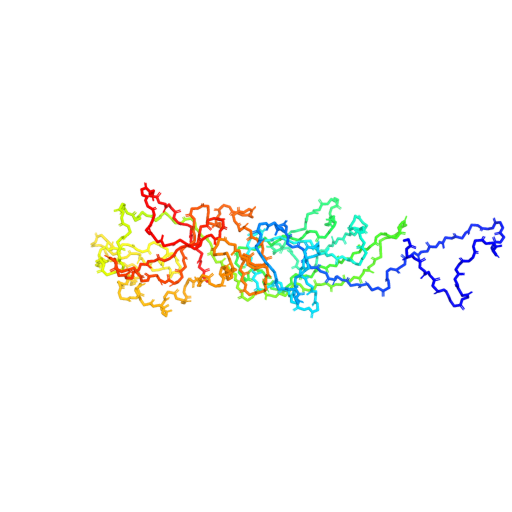 C 1
ATOM 1833 O O . SER A 1 227 ? 3.228 -13.845 9.479 1.00 78.62 227 SER A O 1
ATOM 1835 N N . ASN A 1 228 ? 4.951 -12.819 10.480 1.00 77.56 228 ASN A N 1
ATOM 1836 C CA . ASN A 1 228 ? 5.843 -13.966 10.365 1.00 77.56 228 ASN A CA 1
ATOM 1837 C C . ASN A 1 228 ? 5.566 -14.955 11.511 1.00 77.56 228 ASN A C 1
ATOM 1839 O O . ASN A 1 228 ? 5.562 -14.565 12.679 1.00 77.56 228 ASN A O 1
ATOM 1843 N N . SER A 1 229 ? 5.373 -16.238 11.191 1.00 76.62 229 SER A N 1
ATOM 1844 C CA . SER A 1 229 ? 5.145 -17.302 12.180 1.00 76.62 229 SER A CA 1
ATOM 1845 C C . SER A 1 229 ? 6.294 -17.456 13.179 1.00 76.62 229 SER A C 1
ATOM 1847 O O . SER A 1 229 ? 6.066 -17.856 14.316 1.00 76.62 229 SER A O 1
ATOM 1849 N N . ASN A 1 230 ? 7.521 -17.128 12.767 1.00 74.12 230 ASN A N 1
ATOM 1850 C CA . ASN A 1 230 ? 8.723 -17.247 13.595 1.00 74.12 230 ASN A CA 1
ATOM 1851 C C . ASN A 1 230 ? 8.997 -15.985 14.421 1.00 74.12 230 ASN A C 1
ATOM 1853 O O . ASN A 1 230 ? 9.727 -16.041 15.407 1.00 74.12 230 ASN A O 1
ATOM 1857 N N . ASN A 1 231 ? 8.432 -14.846 14.015 1.00 74.94 231 ASN A N 1
ATOM 1858 C CA . ASN A 1 231 ? 8.587 -13.583 14.713 1.00 74.94 231 ASN A CA 1
ATOM 1859 C C . ASN A 1 231 ? 7.342 -12.708 14.521 1.00 74.94 231 ASN A C 1
ATOM 1861 O O . ASN A 1 231 ? 7.182 -12.029 13.505 1.00 74.94 231 ASN A O 1
ATOM 1865 N N . SER A 1 232 ? 6.486 -12.659 15.541 1.00 70.94 232 SER A N 1
ATOM 1866 C CA . SER A 1 232 ? 5.277 -11.833 15.538 1.00 70.94 232 SER A CA 1
ATOM 1867 C C . SER A 1 232 ? 5.555 -10.327 15.561 1.00 70.94 232 SER A C 1
ATOM 1869 O O . SER A 1 232 ? 4.600 -9.548 15.579 1.00 70.94 232 SER A O 1
ATOM 1871 N N . TRP A 1 233 ? 6.817 -9.893 15.578 1.00 71.25 233 TRP A N 1
ATOM 1872 C CA . TRP A 1 233 ? 7.206 -8.494 15.398 1.00 71.25 233 TRP A CA 1
ATOM 1873 C C . TRP A 1 233 ? 7.399 -8.125 13.925 1.00 71.25 233 TRP A C 1
ATOM 1875 O O . TRP A 1 233 ? 7.219 -6.964 13.572 1.00 71.25 233 TRP A O 1
ATOM 1885 N N . ASP A 1 234 ? 7.657 -9.106 13.062 1.00 80.94 234 ASP A N 1
ATOM 1886 C CA . ASP A 1 234 ? 7.938 -8.873 11.652 1.00 80.94 234 ASP A CA 1
ATOM 1887 C C . ASP A 1 234 ? 6.699 -9.086 10.774 1.00 80.94 234 ASP A C 1
ATOM 1889 O O . ASP A 1 234 ? 5.763 -9.817 11.131 1.00 80.94 234 ASP A O 1
ATOM 1893 N N . PHE A 1 235 ? 6.692 -8.464 9.596 1.00 87.06 235 PHE A N 1
ATOM 1894 C CA . PHE A 1 235 ? 5.721 -8.748 8.541 1.00 87.06 235 PHE A CA 1
ATOM 1895 C C . PHE A 1 235 ? 6.367 -9.439 7.339 1.00 87.06 235 PHE A C 1
ATOM 1897 O O . PHE A 1 235 ? 7.589 -9.404 7.157 1.00 87.06 235 PHE A O 1
ATOM 1904 N N . ILE A 1 236 ? 5.525 -10.095 6.540 1.00 90.25 236 ILE A N 1
ATOM 1905 C CA . ILE A 1 236 ? 5.923 -10.822 5.334 1.00 90.25 236 ILE A CA 1
ATOM 1906 C C . ILE A 1 236 ? 5.632 -9.973 4.094 1.00 90.25 236 ILE A C 1
ATOM 1908 O O . ILE A 1 236 ? 4.487 -9.570 3.873 1.00 90.25 236 ILE A O 1
ATOM 1912 N N . ARG A 1 237 ? 6.636 -9.766 3.233 1.00 91.75 237 ARG A N 1
ATOM 1913 C CA . ARG A 1 237 ? 6.418 -9.186 1.897 1.00 91.75 237 ARG A CA 1
ATOM 1914 C C . ARG A 1 237 ? 5.597 -10.139 1.042 1.00 91.75 237 ARG A C 1
ATOM 1916 O O . ARG A 1 237 ? 6.010 -11.262 0.772 1.00 91.75 237 ARG A O 1
ATOM 1923 N N . SER A 1 238 ? 4.413 -9.699 0.661 1.00 91.94 238 SER A N 1
ATOM 1924 C CA . SER A 1 238 ? 3.405 -10.502 -0.024 1.00 91.94 238 SER A CA 1
ATOM 1925 C C . SER A 1 238 ? 2.353 -9.570 -0.612 1.00 91.94 238 SER A C 1
ATOM 1927 O O . SER A 1 238 ? 2.294 -8.397 -0.245 1.00 91.94 238 SER A O 1
ATOM 1929 N N . VAL A 1 239 ? 1.532 -10.085 -1.524 1.00 92.06 239 VAL A N 1
ATOM 1930 C CA . VAL A 1 239 ? 0.378 -9.353 -2.057 1.00 92.06 239 VAL A CA 1
ATOM 1931 C C . VAL A 1 239 ? -0.845 -9.522 -1.150 1.00 92.06 239 VAL A C 1
ATOM 1933 O O . VAL A 1 239 ? -0.943 -10.465 -0.367 1.00 92.06 239 VAL A O 1
ATOM 1936 N N . GLY A 1 240 ? -1.798 -8.603 -1.251 1.00 92.12 240 GLY A N 1
ATOM 1937 C CA . GLY A 1 240 ? -3.074 -8.647 -0.541 1.00 92.12 240 GLY A CA 1
ATOM 1938 C C . GLY A 1 240 ? -3.096 -7.891 0.784 1.00 92.12 240 GLY A C 1
ATOM 1939 O O . GLY A 1 240 ? -4.160 -7.820 1.401 1.00 92.12 240 GLY A O 1
ATOM 1940 N N . ASN A 1 241 ? -1.978 -7.312 1.226 1.00 93.19 241 ASN A N 1
ATOM 1941 C CA . ASN A 1 241 ? -1.902 -6.560 2.478 1.00 93.19 241 ASN A CA 1
ATOM 1942 C C . ASN A 1 241 ? -0.979 -5.341 2.376 1.00 93.19 241 ASN A C 1
ATOM 1944 O O . ASN A 1 241 ? 0.029 -5.378 1.674 1.00 93.19 241 ASN A O 1
ATOM 1948 N N . PHE A 1 242 ? -1.324 -4.264 3.083 1.00 93.31 242 PHE A N 1
ATOM 1949 C CA . PHE A 1 242 ? -0.663 -2.967 2.911 1.00 93.31 242 PHE A CA 1
ATOM 1950 C C . PHE A 1 242 ? 0.828 -3.004 3.264 1.00 93.31 242 PHE A C 1
ATOM 1952 O O . PHE A 1 242 ? 1.654 -2.570 2.469 1.00 93.31 242 PHE A O 1
ATOM 1959 N N . MET A 1 243 ? 1.200 -3.536 4.429 1.00 92.06 243 MET A N 1
ATOM 1960 C CA . MET A 1 243 ? 2.600 -3.570 4.860 1.00 92.06 243 MET A CA 1
ATOM 1961 C C . MET A 1 243 ? 3.442 -4.558 4.053 1.00 92.06 243 MET A C 1
ATOM 1963 O O . MET A 1 243 ? 4.598 -4.277 3.748 1.00 92.06 243 MET A O 1
ATOM 1967 N N . GLY A 1 244 ? 2.875 -5.700 3.663 1.00 93.00 244 GLY A N 1
ATOM 1968 C CA . GLY A 1 244 ? 3.555 -6.657 2.796 1.00 93.00 244 GLY A CA 1
ATOM 1969 C C . GLY A 1 244 ? 3.885 -6.057 1.432 1.00 93.00 244 GLY A C 1
ATOM 1970 O O . GLY A 1 244 ? 4.981 -6.280 0.918 1.00 93.00 244 GLY A O 1
ATOM 1971 N N . GLU A 1 245 ? 2.983 -5.246 0.883 1.00 94.06 245 GLU A N 1
ATOM 1972 C CA . GLU A 1 245 ? 3.178 -4.589 -0.407 1.00 94.06 245 GLU A CA 1
ATOM 1973 C C . GLU A 1 245 ? 4.059 -3.344 -0.309 1.00 94.06 245 GLU A C 1
ATOM 1975 O O . GLU A 1 245 ? 4.966 -3.168 -1.115 1.00 94.06 245 GLU A O 1
ATOM 1980 N N . TRP A 1 246 ? 3.861 -2.497 0.696 1.00 92.94 246 TRP A N 1
ATOM 1981 C CA . TRP A 1 246 ? 4.459 -1.161 0.718 1.00 92.94 246 TRP A CA 1
ATOM 1982 C C . TRP A 1 246 ? 5.523 -0.971 1.795 1.00 92.94 246 TRP A C 1
ATOM 1984 O O . TRP A 1 246 ? 6.300 -0.031 1.693 1.00 92.94 246 TRP A O 1
ATOM 1994 N N . GLY A 1 247 ? 5.639 -1.862 2.777 1.00 91.56 247 GLY A N 1
ATOM 1995 C CA . GLY A 1 247 ? 6.578 -1.737 3.893 1.00 91.56 247 GLY A CA 1
ATOM 1996 C C . GLY A 1 247 ? 5.974 -0.997 5.085 1.00 91.56 247 GLY A C 1
ATOM 1997 O O . GLY A 1 247 ? 4.783 -1.116 5.374 1.00 91.56 247 GLY A O 1
ATOM 1998 N N . ILE A 1 248 ? 6.793 -0.234 5.810 1.00 88.94 248 ILE A N 1
ATOM 1999 C CA . ILE A 1 248 ? 6.323 0.522 6.970 1.00 88.94 248 ILE A CA 1
ATOM 2000 C C . ILE A 1 248 ? 5.551 1.756 6.489 1.00 88.94 248 ILE A C 1
ATOM 2002 O O . ILE A 1 248 ? 6.112 2.710 5.955 1.00 88.94 248 ILE A O 1
ATOM 2006 N N . LEU A 1 249 ? 4.240 1.755 6.714 1.00 87.50 249 LEU A N 1
ATOM 2007 C CA . LEU A 1 249 ? 3.319 2.703 6.083 1.00 87.50 249 LEU A CA 1
ATOM 2008 C C . LEU A 1 249 ? 3.513 4.155 6.561 1.00 87.50 249 LEU A C 1
ATOM 2010 O O . LEU A 1 249 ? 3.407 5.079 5.752 1.00 87.50 249 LEU A O 1
ATOM 2014 N N . LYS A 1 250 ? 3.911 4.370 7.828 1.00 84.88 250 LYS A N 1
ATOM 2015 C CA . LYS A 1 250 ? 4.228 5.716 8.357 1.00 84.88 250 LYS A CA 1
ATOM 2016 C C . LYS A 1 250 ? 5.330 6.443 7.580 1.00 84.88 250 LYS A C 1
ATOM 2018 O O . LYS A 1 250 ? 5.381 7.668 7.611 1.00 84.88 250 LYS A O 1
ATOM 2023 N N . ASN A 1 251 ? 6.199 5.708 6.876 1.00 87.38 251 ASN A N 1
ATOM 2024 C CA . ASN A 1 251 ? 7.284 6.296 6.089 1.00 87.38 251 ASN A CA 1
ATOM 2025 C C . ASN A 1 251 ? 6.760 7.051 4.856 1.00 87.38 251 ASN A C 1
ATOM 2027 O O . ASN A 1 251 ? 7.468 7.895 4.314 1.00 87.38 251 ASN A O 1
ATOM 2031 N N . TYR A 1 252 ? 5.527 6.769 4.422 1.00 85.62 252 TYR A N 1
ATOM 2032 C CA . TYR A 1 252 ? 4.884 7.439 3.289 1.00 85.62 252 TYR A CA 1
ATOM 2033 C C . TYR A 1 252 ? 4.028 8.630 3.720 1.00 85.62 252 TYR A C 1
ATOM 2035 O O . TYR A 1 252 ? 3.924 9.627 3.003 1.00 85.62 252 TYR A O 1
ATOM 2043 N N . ASN A 1 253 ? 3.368 8.522 4.874 1.00 79.62 253 ASN A N 1
ATOM 2044 C CA . ASN A 1 253 ? 2.556 9.593 5.431 1.00 79.62 253 ASN A CA 1
ATOM 2045 C C . ASN A 1 253 ? 2.371 9.381 6.937 1.00 79.62 253 ASN A C 1
ATOM 2047 O O . ASN A 1 253 ? 2.068 8.276 7.375 1.00 79.62 253 ASN A O 1
ATOM 2051 N N . MET A 1 254 ? 2.452 10.456 7.717 1.00 72.50 254 MET A N 1
ATOM 2052 C CA . MET A 1 254 ? 2.152 10.447 9.153 1.00 72.50 254 MET A CA 1
ATOM 2053 C C . MET A 1 254 ? 0.714 9.998 9.485 1.00 72.50 254 MET A C 1
ATOM 2055 O O . MET A 1 254 ? 0.454 9.614 10.617 1.00 72.50 254 MET A O 1
ATOM 2059 N N . MET A 1 255 ? -0.214 10.027 8.516 1.00 71.75 255 MET A N 1
ATOM 2060 C CA . MET A 1 255 ? -1.580 9.495 8.660 1.00 71.75 255 MET A CA 1
ATOM 2061 C C . MET A 1 255 ? -1.645 7.958 8.709 1.00 71.75 255 MET A C 1
ATOM 2063 O O . MET A 1 255 ? -2.681 7.400 9.052 1.00 71.75 255 MET A O 1
ATOM 2067 N N . TRP A 1 256 ? -0.551 7.260 8.393 1.00 75.44 256 TRP A N 1
ATOM 2068 C CA . TRP A 1 256 ? -0.459 5.798 8.442 1.00 75.44 256 TRP A CA 1
ATOM 2069 C C . TRP A 1 256 ? -0.079 5.253 9.822 1.00 75.44 256 TRP A C 1
ATOM 2071 O O . TRP A 1 256 ? 0.714 4.315 9.947 1.00 75.44 256 TRP A O 1
ATOM 2081 N N . GLY A 1 257 ? -0.663 5.815 10.876 1.00 65.75 257 GLY A N 1
ATOM 2082 C CA . GLY A 1 257 ? -0.559 5.203 12.189 1.00 65.75 257 GLY A CA 1
ATOM 2083 C C . GLY A 1 257 ? 0.723 5.540 12.914 1.00 65.75 257 GLY A C 1
ATOM 2084 O O . GLY A 1 257 ? 1.288 4.614 13.481 1.00 65.75 257 GLY A O 1
ATOM 2085 N N . GLU A 1 258 ? 1.171 6.801 12.963 1.00 72.88 258 GLU A N 1
ATOM 2086 C CA . GLU A 1 258 ? 2.284 7.223 13.842 1.00 72.88 258 GLU A CA 1
ATOM 2087 C C . GLU A 1 258 ? 2.079 6.699 15.276 1.00 72.88 258 GLU A C 1
ATOM 2089 O O . GLU A 1 258 ? 3.000 6.179 15.913 1.00 72.88 258 GLU A O 1
ATOM 2094 N N . ASN A 1 259 ? 0.821 6.708 15.709 1.00 70.25 259 ASN A N 1
ATOM 2095 C CA . ASN A 1 259 ? 0.368 6.240 17.013 1.00 70.25 259 ASN A CA 1
ATOM 2096 C C . ASN A 1 259 ? -0.313 4.859 16.979 1.00 70.25 259 ASN A C 1
ATOM 2098 O O . ASN A 1 259 ? -0.594 4.273 18.028 1.00 70.25 259 ASN A O 1
ATOM 2102 N N . GLY A 1 260 ? -0.531 4.322 15.779 1.00 76.25 260 GLY A N 1
ATOM 2103 C CA . GLY A 1 260 ? -1.155 3.035 15.502 1.00 76.25 260 GLY A CA 1
ATOM 2104 C C . GLY A 1 260 ? -2.509 3.138 14.795 1.00 76.25 260 GLY A C 1
ATOM 2105 O O . GLY A 1 260 ? -3.177 4.165 14.840 1.00 76.25 260 GLY A O 1
ATOM 2106 N N . ILE A 1 261 ? -2.893 2.044 14.139 1.00 81.50 261 ILE A N 1
ATOM 2107 C CA . ILE A 1 261 ? -4.083 1.888 13.297 1.00 81.50 261 ILE A CA 1
ATOM 2108 C C . ILE A 1 261 ? -5.064 0.970 14.021 1.00 81.50 261 ILE A C 1
ATOM 2110 O O . ILE A 1 261 ? -4.717 -0.179 14.313 1.00 81.50 261 ILE A O 1
ATOM 2114 N N . TRP A 1 262 ? -6.285 1.435 14.289 1.00 82.88 262 TRP A N 1
ATOM 2115 C CA . TRP A 1 262 ? -7.344 0.556 14.799 1.00 82.88 262 TRP A CA 1
ATOM 2116 C C . TRP A 1 262 ? -7.845 -0.367 13.676 1.00 82.88 262 TRP A C 1
ATOM 2118 O O . TRP A 1 262 ? -8.209 0.091 12.596 1.00 82.88 262 TRP A O 1
ATOM 2128 N N . VAL A 1 263 ? -7.850 -1.675 13.937 1.00 85.88 263 VAL A N 1
ATOM 2129 C CA . VAL A 1 263 ? -8.342 -2.711 13.020 1.00 85.88 263 VAL A CA 1
ATOM 2130 C C . VAL A 1 263 ? -9.679 -3.301 13.478 1.00 85.88 263 VAL A C 1
ATOM 2132 O O . VAL A 1 263 ? -10.069 -3.189 14.639 1.00 85.88 263 VAL A O 1
ATOM 2135 N N . ALA A 1 264 ? -10.374 -3.989 12.572 1.00 89.44 264 ALA A N 1
ATOM 2136 C CA . ALA A 1 264 ? -11.650 -4.647 12.863 1.00 89.44 264 ALA A CA 1
ATOM 2137 C C . ALA A 1 264 ? -11.547 -5.773 13.916 1.00 89.44 264 ALA A C 1
ATOM 2139 O O . ALA A 1 264 ? -12.546 -6.125 14.552 1.00 89.44 264 ALA A O 1
ATOM 2140 N N . ASP A 1 265 ? -10.354 -6.342 14.103 1.00 86.81 265 ASP A N 1
ATOM 2141 C CA . ASP A 1 265 ? -10.140 -7.493 14.978 1.00 86.81 265 ASP A CA 1
ATOM 2142 C C . ASP A 1 265 ? -10.182 -7.127 16.467 1.00 86.81 265 ASP A C 1
ATOM 2144 O O . ASP A 1 265 ? -9.846 -6.018 16.897 1.00 86.81 265 ASP A O 1
ATOM 2148 N N . GLN A 1 266 ? -10.526 -8.120 17.280 1.00 82.00 266 GLN A N 1
ATOM 2149 C CA . GLN A 1 266 ? -10.541 -8.028 18.735 1.00 82.00 266 GLN A CA 1
ATOM 2150 C C . GLN A 1 266 ? -9.677 -9.125 19.350 1.00 82.00 266 GLN A C 1
ATOM 2152 O O . GLN A 1 266 ? -9.608 -10.239 18.832 1.00 82.00 266 GLN A O 1
ATOM 2157 N N . ILE A 1 267 ? -9.054 -8.822 20.485 1.00 75.81 267 ILE A N 1
ATOM 2158 C CA . ILE A 1 267 ? -8.306 -9.801 21.272 1.00 75.81 267 ILE A CA 1
ATOM 2159 C C . ILE A 1 267 ? -9.107 -10.120 22.531 1.00 75.81 267 ILE A C 1
ATOM 2161 O O . ILE A 1 267 ? -9.601 -9.224 23.216 1.00 75.81 267 ILE A O 1
ATOM 2165 N N . SER A 1 268 ? -9.221 -11.410 22.839 1.00 71.62 268 SER A N 1
ATOM 2166 C CA . SER A 1 268 ? -9.744 -11.879 24.119 1.00 71.62 268 SER A CA 1
ATOM 2167 C C . SER A 1 268 ? -8.618 -11.905 25.146 1.00 71.62 268 SER A C 1
ATOM 2169 O O . SER A 1 268 ? -7.671 -12.678 25.009 1.00 71.62 268 SER A O 1
ATOM 2171 N N . HIS A 1 269 ? -8.731 -11.094 26.194 1.00 66.75 269 HIS A N 1
ATOM 2172 C CA . HIS A 1 269 ? -7.841 -11.138 27.348 1.00 66.75 269 HIS A CA 1
ATOM 2173 C C . HIS A 1 269 ? -8.506 -11.871 28.513 1.00 66.75 269 HIS A C 1
ATOM 2175 O O . HIS A 1 269 ? -9.638 -11.571 28.885 1.00 66.75 269 HIS A O 1
ATOM 2181 N N . SER A 1 270 ? -7.770 -12.778 29.156 1.00 59.78 270 SER A N 1
ATOM 2182 C CA . SER A 1 270 ? -8.251 -13.564 30.303 1.00 59.78 270 SER A CA 1
ATOM 2183 C C . SER A 1 270 ? -8.766 -12.713 31.470 1.00 59.78 270 SER A C 1
ATOM 2185 O O . SER A 1 270 ? -9.661 -13.140 32.188 1.00 59.78 270 SER A O 1
ATOM 2187 N N . SER A 1 271 ? -8.211 -11.513 31.655 1.00 61.31 271 SER A N 1
ATOM 2188 C CA . SER A 1 271 ? -8.520 -10.628 32.788 1.00 61.31 271 SER A CA 1
ATOM 2189 C C . SER A 1 271 ? -9.503 -9.506 32.443 1.00 61.31 271 SER A C 1
ATOM 2191 O O . SER A 1 271 ? -10.017 -8.842 33.337 1.00 61.31 271 SER A O 1
ATOM 2193 N N . PHE A 1 272 ? -9.739 -9.273 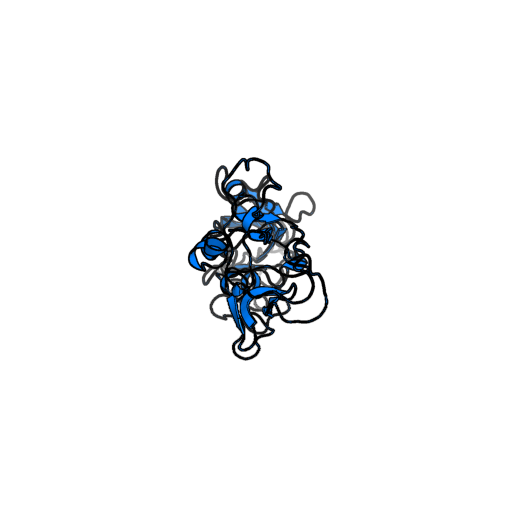31.150 1.00 58.38 272 PHE A N 1
ATOM 2194 C CA . PHE A 1 272 ? -10.406 -8.073 30.647 1.00 58.38 272 PHE A CA 1
ATOM 2195 C C . PHE A 1 272 ? -11.467 -8.395 29.580 1.00 58.38 272 PHE A C 1
ATOM 2197 O O . PHE A 1 272 ? -12.153 -7.504 29.129 1.00 58.38 272 PHE A O 1
ATOM 2204 N N . GLY A 1 273 ? -11.671 -9.640 29.151 1.00 70.00 273 GLY A N 1
ATOM 2205 C CA . GLY A 1 273 ? -12.633 -9.940 28.084 1.00 70.00 273 GLY A CA 1
ATOM 2206 C C . GLY A 1 273 ? -12.189 -9.411 26.713 1.00 70.00 273 GLY A C 1
ATOM 2207 O O . GLY A 1 273 ? -10.995 -9.363 26.418 1.00 70.00 273 GLY A O 1
ATOM 2208 N N . LEU A 1 274 ? -13.145 -9.062 25.846 1.00 74.06 274 LEU A N 1
ATOM 2209 C CA . LEU A 1 274 ? -12.872 -8.629 24.468 1.00 74.06 274 LEU A CA 1
ATOM 2210 C C . LEU A 1 274 ? -12.397 -7.174 24.427 1.00 74.06 274 LEU A C 1
ATOM 2212 O O . LEU A 1 274 ? -13.054 -6.293 24.979 1.00 74.06 274 LEU A O 1
ATOM 2216 N N . SER A 1 275 ? -11.287 -6.917 23.738 1.00 73.81 275 SER A N 1
ATOM 2217 C CA . SER A 1 275 ? -10.698 -5.583 23.593 1.00 73.81 275 SER A CA 1
ATOM 2218 C C . SER A 1 275 ? -10.364 -5.249 22.135 1.00 73.81 275 SER A C 1
ATOM 2220 O O . SER A 1 275 ? -10.018 -6.159 21.374 1.00 73.81 275 SER A O 1
ATOM 2222 N N . PRO A 1 276 ? -10.427 -3.961 21.736 1.00 75.50 276 PRO A N 1
ATOM 2223 C CA . PRO A 1 276 ? -9.977 -3.522 20.419 1.00 75.50 276 PRO A CA 1
ATOM 2224 C C . PRO A 1 276 ? -8.501 -3.853 20.177 1.00 75.50 276 PRO A C 1
ATOM 2226 O O . PRO A 1 276 ? -7.678 -3.780 21.095 1.00 75.50 276 PRO A O 1
ATOM 2229 N N . THR A 1 277 ? -8.163 -4.154 18.926 1.00 79.50 277 THR A N 1
ATOM 2230 C CA . THR A 1 277 ? -6.782 -4.408 18.497 1.00 79.50 277 THR A CA 1
ATOM 2231 C C . THR A 1 277 ? -6.267 -3.248 17.663 1.00 79.50 277 THR A C 1
ATOM 2233 O O . THR A 1 277 ? -7.014 -2.675 16.872 1.00 79.50 277 THR A O 1
ATOM 2236 N N . TYR A 1 278 ? -4.984 -2.922 17.784 1.00 80.81 278 TYR A N 1
ATOM 2237 C CA . TYR A 1 278 ? -4.356 -1.945 16.903 1.00 80.81 278 TYR A CA 1
ATOM 2238 C C . TYR A 1 278 ? -3.005 -2.436 16.391 1.00 80.81 278 TYR A C 1
ATOM 2240 O O . TYR A 1 278 ? -2.333 -3.266 17.009 1.00 80.81 278 TYR A O 1
ATOM 2248 N N . ILE A 1 279 ? -2.618 -1.922 15.229 1.00 82.50 279 ILE A N 1
ATOM 2249 C CA . ILE A 1 279 ? -1.309 -2.150 14.624 1.00 82.50 279 ILE A CA 1
ATOM 2250 C C . ILE A 1 279 ? -0.474 -0.899 14.842 1.00 82.50 279 ILE A C 1
ATOM 2252 O O . ILE A 1 279 ? -0.879 0.184 14.443 1.00 82.50 279 ILE A O 1
ATOM 2256 N N . SER A 1 280 ? 0.676 -1.020 15.499 1.00 80.12 280 SER A N 1
ATOM 2257 C CA . SER A 1 280 ? 1.578 0.107 15.725 1.00 80.12 280 SER A CA 1
ATOM 2258 C C . SER A 1 280 ? 2.146 0.653 14.415 1.00 80.12 280 SER A C 1
ATOM 2260 O O . SER A 1 280 ? 2.127 -0.009 13.380 1.00 80.12 280 SER A O 1
ATOM 2262 N N . SER A 1 281 ? 2.772 1.824 14.497 1.00 77.81 281 SER A N 1
ATOM 2263 C CA . SER A 1 281 ? 3.466 2.459 13.373 1.00 77.81 281 SER A CA 1
ATOM 2264 C C . SER A 1 281 ? 4.591 1.625 12.755 1.00 77.81 281 SER A C 1
ATOM 2266 O O . SER A 1 281 ? 5.017 1.885 11.637 1.00 77.81 281 SER A O 1
ATOM 2268 N N . GLU A 1 282 ? 5.085 0.616 13.470 1.00 79.00 282 GLU A N 1
ATOM 2269 C CA . GLU A 1 282 ? 6.108 -0.328 13.002 1.00 79.00 282 GLU A CA 1
ATOM 2270 C C . GLU A 1 282 ? 5.504 -1.657 12.529 1.00 79.00 282 GLU A C 1
ATOM 2272 O O . GLU A 1 282 ? 6.226 -2.602 12.235 1.00 79.00 282 GLU A O 1
ATOM 2277 N N . GLY A 1 283 ? 4.175 -1.756 12.489 1.00 77.94 283 GLY A N 1
ATOM 2278 C CA . GLY A 1 283 ? 3.458 -2.972 12.131 1.00 77.94 283 GLY A CA 1
ATOM 2279 C C . GLY A 1 283 ? 3.206 -3.925 13.283 1.00 77.94 283 GLY A C 1
ATOM 2280 O O . GLY A 1 283 ? 2.723 -5.029 13.064 1.00 77.94 283 GLY A O 1
ATOM 2281 N N . ARG A 1 284 ? 3.496 -3.558 14.528 1.00 78.31 284 ARG A N 1
ATOM 2282 C CA . ARG A 1 284 ? 3.362 -4.488 15.657 1.00 78.31 284 ARG A CA 1
ATOM 2283 C C . ARG A 1 284 ? 1.890 -4.636 16.012 1.00 78.31 284 ARG A C 1
ATOM 2285 O O . ARG A 1 284 ? 1.220 -3.637 16.242 1.00 78.31 284 ARG A O 1
ATOM 2292 N N . LEU A 1 285 ? 1.396 -5.868 16.081 1.00 76.88 285 LEU A N 1
ATOM 2293 C CA . LEU A 1 285 ? 0.048 -6.117 16.579 1.00 76.88 285 LEU A CA 1
ATOM 2294 C C . LEU A 1 285 ? 0.108 -5.979 18.094 1.00 76.88 285 LEU A C 1
ATOM 2296 O O . LEU A 1 285 ? 0.818 -6.741 18.750 1.00 76.88 285 LEU A O 1
ATOM 2300 N N . LEU A 1 286 ? -0.575 -4.980 18.631 1.00 70.62 286 LEU A N 1
ATOM 2301 C CA . LEU A 1 286 ? -0.560 -4.708 20.055 1.00 70.62 286 LEU A CA 1
ATOM 2302 C C . LEU A 1 286 ? -1.973 -4.907 20.604 1.00 70.62 286 LEU A C 1
ATOM 2304 O O . LEU A 1 286 ? -2.927 -4.337 20.060 1.00 70.62 286 LEU A O 1
ATOM 2308 N N . PRO A 1 287 ? -2.138 -5.688 21.688 1.00 61.75 287 PRO A N 1
ATOM 2309 C CA . PRO A 1 287 ? -3.346 -5.562 22.479 1.00 61.75 287 PRO A CA 1
ATOM 2310 C C . PRO A 1 287 ? -3.411 -4.128 23.021 1.00 61.75 287 PRO A C 1
ATOM 2312 O O . PRO A 1 287 ? -2.381 -3.514 23.316 1.00 61.75 287 PRO A O 1
ATOM 2315 N N . SER A 1 288 ? -4.624 -3.596 23.186 1.00 58.94 288 SER A N 1
ATOM 2316 C CA . SER A 1 288 ? -4.899 -2.303 23.846 1.00 58.94 288 SER A CA 1
ATOM 2317 C C . SER A 1 288 ? -4.236 -2.155 25.230 1.00 58.94 288 SER A C 1
ATOM 2319 O O . SER A 1 288 ? -4.086 -1.044 25.735 1.00 58.94 288 SER A O 1
ATOM 2321 N N . VAL A 1 289 ? -3.771 -3.263 25.811 1.00 44.88 289 VAL A N 1
ATOM 2322 C CA . VAL A 1 289 ? -3.194 -3.382 27.146 1.00 44.88 289 VAL A CA 1
ATOM 2323 C C . VAL A 1 289 ? -1.669 -3.196 27.130 1.00 44.88 289 VAL A C 1
ATOM 2325 O O . VAL A 1 289 ? -0.933 -4.138 27.389 1.00 44.88 289 VAL A O 1
ATOM 2328 N N . TYR A 1 290 ? -1.162 -1.992 26.853 1.00 42.44 290 TYR A N 1
ATOM 2329 C CA . TYR A 1 290 ? 0.202 -1.632 27.276 1.00 42.44 290 TYR A CA 1
ATOM 2330 C C . TYR A 1 290 ? 0.290 -0.157 27.700 1.00 42.44 290 TYR A C 1
ATOM 2332 O O . TYR A 1 290 ? 0.306 0.743 26.867 1.00 42.44 290 TYR A O 1
ATOM 2340 N N . HIS A 1 291 ? 0.309 0.011 29.028 1.00 38.66 291 HIS A N 1
ATOM 2341 C CA . HIS A 1 291 ? 0.710 1.139 29.882 1.00 38.66 291 HIS A CA 1
ATOM 2342 C C . HIS A 1 291 ? 0.683 2.590 29.340 1.00 38.66 291 HIS A C 1
ATOM 2344 O O . HIS A 1 291 ? 1.414 2.977 28.432 1.00 38.66 291 HIS A O 1
ATOM 2350 N N . GLU A 1 292 ? -0.103 3.407 30.054 1.00 39.97 292 GLU A N 1
ATOM 2351 C CA . GLU A 1 292 ? 0.102 4.834 30.382 1.00 39.97 292 GLU A CA 1
ATOM 2352 C C . GLU A 1 292 ? 0.224 5.895 29.285 1.00 39.97 292 GLU A C 1
ATOM 2354 O O . GLU A 1 292 ? 0.480 7.049 29.610 1.00 39.97 292 GLU A O 1
ATOM 2359 N N . ASN A 1 293 ? -0.071 5.602 28.023 1.00 41.03 293 ASN A N 1
ATOM 2360 C CA . ASN A 1 293 ? -0.123 6.662 27.017 1.00 41.03 293 ASN A CA 1
ATOM 2361 C C . ASN A 1 293 ? -1.525 6.797 26.426 1.00 41.03 293 ASN A C 1
ATOM 2363 O O . ASN A 1 293 ? -2.036 5.881 25.785 1.00 41.03 293 ASN A O 1
ATOM 2367 N N . LEU A 1 294 ? -2.132 7.968 26.639 1.00 47.28 294 LEU A N 1
ATOM 2368 C CA . LEU A 1 294 ? -3.197 8.488 25.786 1.00 47.28 294 LEU A CA 1
ATOM 2369 C C . LEU A 1 294 ? -2.657 8.488 24.352 1.00 47.28 294 LEU A C 1
ATOM 2371 O O . LEU A 1 294 ? -1.825 9.326 24.011 1.00 47.28 294 LEU A O 1
ATOM 2375 N N . LYS A 1 295 ? -3.052 7.510 23.536 1.00 55.50 295 LYS A N 1
ATOM 2376 C CA . LYS A 1 295 ? -2.600 7.416 22.145 1.00 55.50 295 LYS A CA 1
ATOM 2377 C C . LYS A 1 295 ? -3.704 7.903 21.228 1.00 55.50 295 LYS A C 1
ATOM 2379 O O . LYS A 1 295 ? -4.765 7.291 21.157 1.00 55.50 295 LYS A O 1
ATOM 2384 N N . GLU A 1 296 ? -3.434 8.988 20.515 1.00 62.19 296 GLU A N 1
ATOM 2385 C CA . GLU A 1 296 ? -4.276 9.442 19.411 1.00 62.19 296 GLU A CA 1
ATOM 2386 C C . GLU A 1 296 ? -4.166 8.422 18.274 1.00 62.19 296 GLU A C 1
ATOM 2388 O O . GLU A 1 296 ? -3.175 8.438 17.568 1.00 62.19 296 GLU A O 1
ATOM 2393 N N . LEU A 1 297 ? -5.110 7.494 18.113 1.00 65.25 297 LEU A N 1
ATOM 2394 C CA . LEU A 1 297 ? -5.025 6.493 17.040 1.00 65.25 297 LEU A CA 1
ATOM 2395 C C . LEU A 1 297 ? -5.382 7.099 15.679 1.00 65.25 297 LEU A C 1
ATOM 2397 O O . LEU A 1 297 ? -6.367 7.824 15.563 1.00 65.25 297 LEU A O 1
ATOM 2401 N N . ASP A 1 298 ? -4.631 6.743 14.640 1.00 72.12 298 ASP A N 1
ATOM 2402 C CA . ASP A 1 298 ? -4.972 7.138 13.275 1.00 72.12 298 ASP A CA 1
ATOM 2403 C C . ASP A 1 298 ? -6.091 6.246 12.719 1.00 72.12 298 ASP A C 1
ATOM 2405 O O . ASP A 1 298 ? -6.213 5.061 13.060 1.00 72.12 298 ASP A O 1
ATOM 2409 N N . VAL A 1 299 ? -6.930 6.827 11.856 1.00 72.00 299 VAL A N 1
ATOM 2410 C CA . VAL A 1 299 ? -8.125 6.169 11.324 1.00 72.00 299 VAL A CA 1
ATOM 2411 C C . VAL A 1 299 ? -7.938 5.803 9.868 1.00 72.00 299 VAL A C 1
ATOM 2413 O O . VAL A 1 299 ? -7.631 6.654 9.034 1.00 72.00 299 VAL A O 1
ATOM 2416 N N . ILE A 1 300 ? -8.185 4.527 9.578 1.00 81.88 300 ILE A N 1
ATOM 2417 C CA . ILE A 1 300 ? -8.116 3.953 8.241 1.00 81.88 300 ILE A CA 1
ATOM 2418 C C . ILE A 1 300 ? -9.420 3.211 7.980 1.00 81.88 300 ILE A C 1
ATOM 2420 O O . ILE A 1 300 ? -9.680 2.159 8.566 1.00 81.88 300 ILE A O 1
ATOM 2424 N N . CYS A 1 301 ? -10.229 3.777 7.095 1.00 86.19 301 CYS A N 1
ATOM 2425 C CA . CYS A 1 301 ? -11.518 3.228 6.702 1.00 86.19 301 CYS A CA 1
ATOM 2426 C C . CYS A 1 301 ? -11.419 2.527 5.356 1.00 86.19 301 CYS A C 1
ATOM 2428 O O . CYS A 1 301 ? -10.574 2.884 4.530 1.00 86.19 301 CYS A O 1
ATOM 2430 N N . ARG A 1 302 ? -12.290 1.544 5.148 1.00 89.62 302 ARG A N 1
ATOM 2431 C CA . ARG A 1 302 ? -12.475 0.885 3.853 1.00 89.62 302 ARG A CA 1
ATOM 2432 C C . ARG A 1 302 ? -13.007 1.815 2.773 1.00 89.62 302 ARG A C 1
ATOM 2434 O O . ARG A 1 302 ? -13.711 2.789 3.115 1.00 89.62 302 ARG A O 1
#

Secondary structure (DSSP, 8-state):
------BTTBS--TTSS-SS--------SS-S--EEEES-----SEE-TTTEETTTEEETTT----B--TT-EEEEE-SSS-GGGEEEEEES-TTTEEEEEETTEEEEEEEEE--SSHHHHHTTS--EEEEEEE-SS-EEEEEEEEPPPPSB--EEEE------SS---GGG--TT---HHHHHHHTSPPS--TTSPPSSPPPPHHHHH-HHHHHHHB--HHHH-PEETTEEEEEEE-SSSHHHHHS-GGGT-TTTTSS-EEEEEEEEETTTEEEEEEE-TTS-EEES-SSS-----EEEE-

pLDDT: mean 76.8, std 15.8, range [30.47, 94.62]

Foldseek 3Di:
DDDQDQDPVGGDDPPPDPPDDDDDQDDPPALDQFAKAWPPLDFFPAADPQAADSVGGGGPVRDAAQAAAAQGKIFRDGDDDDLQQKWKDKDPCVQQWDACDDPRIRGSRMITGRDHDLCSCQPVHHMKIWMWGHRPDDTHTRDIDGDDRRPHYWRWDQDFDFPDDDQAALVPDDQPDFDRQLCVQVVAGRGDPVPDDGPHDHDDSVLLPDLVSQVQWFAALVQQFDADPVDLLGGYQDHRHNCNRRNQCVVRPVLSACLWEWGSDWDQDPVRGTGTWTQHSNRHTDTPPDDDDSGRTIHITD